Protein AF-A0AAW2TXD9-F1 (afdb_monomer)

Secondary structure (DSSP, 8-state):
-----------HHHHHHHHHHHHHHHHHHHHHHHS----HHHHHHHHHHHHHTT-GGGSHHHHHHHHHHHHHH-GGGG---HHHHHHHHHHHHHTT----GGGGGGGB-TTSPBPTT--STTHHHHHHHHTT--TT-HHHHHHHHHHHHHHHHHHHHHTTTGGG---S-PPPP--S--S-----GGGGSSTTTTTT-SS----S--HHHHHHHHHH---HHHHHHHHHHHHHHHHHHHHHHHHS--SS-HHHHHHHHHHHHIIIIIITGGG--TTTSTTTTHHHHHIIIIIPPPP----

Structure (mmCIF, N/CA/C/O backbone):
data_AF-A0AAW2TXD9-F1
#
_entry.id   AF-A0AAW2TXD9-F1
#
loop_
_atom_site.group_PDB
_atom_site.id
_atom_site.type_symbol
_atom_site.label_atom_id
_atom_site.label_alt_id
_atom_site.label_comp_id
_atom_site.label_asym_id
_atom_site.label_entity_id
_atom_site.label_seq_id
_atom_site.pdbx_PDB_ins_code
_atom_site.Cartn_x
_atom_site.Cartn_y
_atom_site.Cartn_z
_atom_site.occupancy
_atom_site.B_iso_or_equiv
_atom_site.auth_seq_id
_atom_site.auth_comp_id
_atom_site.auth_asym_id
_atom_site.auth_atom_id
_atom_site.pdbx_PDB_model_num
ATOM 1 N N . MET A 1 1 ? 2.438 34.443 0.635 1.00 39.84 1 MET A N 1
ATOM 2 C CA . MET A 1 1 ? 3.814 34.813 0.254 1.00 39.84 1 MET A CA 1
ATOM 3 C C . MET A 1 1 ? 4.269 33.843 -0.811 1.00 39.84 1 MET A C 1
ATOM 5 O O . MET A 1 1 ? 4.665 32.730 -0.492 1.00 39.84 1 MET A O 1
ATOM 9 N N . GLY A 1 2 ? 4.065 34.222 -2.067 1.00 54.94 2 GLY A N 1
ATOM 10 C CA . GLY A 1 2 ? 4.719 33.577 -3.190 1.00 54.94 2 GLY A CA 1
ATOM 11 C C . GLY A 1 2 ? 5.858 34.491 -3.584 1.00 54.94 2 GLY A C 1
ATOM 12 O O . GLY A 1 2 ? 5.579 35.603 -4.008 1.00 54.94 2 GLY A O 1
ATOM 13 N N . ASP A 1 3 ? 7.093 34.034 -3.411 1.00 52.19 3 ASP A N 1
ATOM 14 C CA . ASP A 1 3 ? 8.266 34.746 -3.896 1.00 52.19 3 ASP A CA 1
ATOM 15 C C . ASP A 1 3 ? 9.153 33.767 -4.670 1.00 52.19 3 ASP A C 1
ATOM 17 O O . ASP A 1 3 ? 9.685 32.800 -4.132 1.00 52.19 3 ASP A O 1
ATOM 21 N N . LEU A 1 4 ? 9.194 34.029 -5.977 1.00 50.59 4 LEU A N 1
ATOM 22 C CA . LEU A 1 4 ? 10.275 33.808 -6.934 1.00 50.59 4 LEU A CA 1
ATOM 23 C C . LEU A 1 4 ? 11.115 32.523 -6.777 1.00 50.59 4 LEU A C 1
ATOM 25 O O . LEU A 1 4 ? 12.174 32.519 -6.153 1.00 50.59 4 LEU A O 1
ATOM 29 N N . PHE A 1 5 ? 10.721 31.460 -7.490 1.00 54.88 5 PHE A N 1
ATOM 30 C CA . PHE A 1 5 ? 11.671 30.420 -7.896 1.00 54.88 5 PHE A CA 1
ATOM 31 C C . PHE A 1 5 ? 12.688 31.056 -8.849 1.00 54.88 5 PHE A C 1
ATOM 33 O O . PHE A 1 5 ? 12.424 31.217 -10.042 1.00 54.88 5 PHE A O 1
ATOM 40 N N . THR A 1 6 ? 13.837 31.471 -8.325 1.00 57.56 6 THR A N 1
ATOM 41 C CA . THR A 1 6 ? 14.953 31.921 -9.152 1.00 57.56 6 THR A CA 1
ATOM 42 C C . THR A 1 6 ? 15.435 30.753 -10.009 1.00 57.56 6 THR A C 1
ATOM 44 O O . THR A 1 6 ? 15.591 29.621 -9.546 1.00 57.56 6 THR A O 1
ATOM 47 N N . SER A 1 7 ? 15.631 31.004 -11.303 1.00 59.69 7 SER A N 1
ATOM 48 C CA . SER A 1 7 ? 16.255 30.036 -12.197 1.00 59.69 7 SER A CA 1
ATOM 49 C C . SER A 1 7 ? 17.706 29.848 -11.764 1.00 59.69 7 SER A C 1
ATOM 51 O O . SER A 1 7 ? 18.532 30.735 -11.975 1.00 59.69 7 SER A O 1
ATOM 53 N N . VAL A 1 8 ? 18.013 28.706 -11.150 1.00 58.50 8 VAL A N 1
ATOM 54 C CA . VAL A 1 8 ? 19.398 28.274 -10.947 1.00 58.50 8 VAL A CA 1
ATOM 55 C C . VAL A 1 8 ? 20.028 28.117 -12.338 1.00 58.50 8 VAL A C 1
ATOM 57 O O . VAL A 1 8 ? 19.460 27.386 -13.155 1.00 58.50 8 VAL A O 1
ATOM 60 N N . PRO A 1 9 ? 21.143 28.799 -12.656 1.00 53.62 9 PRO A N 1
ATOM 61 C CA . PRO A 1 9 ? 21.891 28.524 -13.873 1.00 53.62 9 PRO A CA 1
ATOM 62 C C . PRO A 1 9 ? 22.466 27.117 -13.737 1.00 53.62 9 PRO A C 1
ATOM 64 O O . PRO A 1 9 ? 23.321 26.871 -12.888 1.00 53.62 9 PRO A O 1
ATOM 67 N N . ILE A 1 10 ? 21.940 26.181 -14.519 1.00 62.66 10 ILE A N 1
ATOM 68 C CA . ILE A 1 10 ? 22.439 24.811 -14.538 1.00 62.66 10 ILE A CA 1
ATOM 69 C C . ILE A 1 10 ? 23.476 24.726 -15.659 1.00 62.66 10 ILE A C 1
ATOM 71 O O . ILE A 1 10 ? 23.192 25.109 -16.792 1.00 62.66 10 ILE A O 1
ATOM 75 N N . ASP A 1 11 ? 24.681 24.261 -15.336 1.00 71.12 11 ASP A N 1
ATOM 76 C CA . ASP A 1 11 ? 25.722 23.990 -16.327 1.00 71.12 11 ASP A CA 1
ATOM 77 C C . ASP A 1 11 ? 25.274 22.841 -17.245 1.00 71.12 11 ASP A C 1
ATOM 79 O O . ASP A 1 11 ? 25.105 21.702 -16.799 1.00 71.12 11 ASP A O 1
ATOM 83 N N . ASN A 1 12 ? 25.070 23.140 -18.530 1.00 71.94 12 ASN A N 1
ATOM 84 C CA . ASN A 1 12 ? 24.592 22.172 -19.518 1.00 71.94 12 ASN A CA 1
ATOM 85 C C . ASN A 1 12 ? 25.510 20.944 -19.637 1.00 71.94 12 ASN A C 1
ATOM 87 O O . ASN A 1 12 ? 25.012 19.847 -19.880 1.00 71.94 12 ASN A O 1
ATOM 91 N N . GLN A 1 13 ? 26.820 21.090 -19.413 1.00 70.50 13 GLN A N 1
ATOM 92 C CA . GLN A 1 13 ? 27.761 19.972 -19.515 1.00 70.50 13 GLN A CA 1
ATOM 93 C C . GLN A 1 13 ? 27.605 18.988 -18.345 1.00 70.50 13 GLN A C 1
ATOM 95 O O . GLN A 1 13 ? 27.681 17.772 -18.525 1.00 70.50 13 GLN A O 1
ATOM 100 N N . VAL A 1 14 ? 27.308 19.510 -17.153 1.00 73.75 14 VAL A N 1
ATOM 101 C CA . VAL A 1 14 ? 26.999 18.710 -15.960 1.00 73.75 14 VAL A CA 1
ATOM 102 C C . VAL A 1 14 ? 25.657 17.986 -16.126 1.00 73.75 14 VAL A C 1
ATOM 104 O O . VAL A 1 14 ? 25.537 16.818 -15.759 1.00 73.75 14 VAL A O 1
ATOM 107 N N . VAL A 1 15 ? 24.660 18.639 -16.734 1.00 77.19 15 VAL A N 1
ATOM 108 C CA . VAL A 1 15 ? 23.355 18.020 -17.039 1.00 77.19 15 VAL A CA 1
ATOM 109 C C . VAL A 1 15 ? 23.502 16.849 -18.003 1.00 77.19 15 VAL A C 1
ATOM 111 O O . VAL A 1 15 ? 22.919 15.793 -17.765 1.00 77.19 15 VAL A O 1
ATOM 114 N N . GLU A 1 16 ? 24.280 17.016 -19.072 1.00 79.94 16 GLU A N 1
ATOM 115 C CA . GLU A 1 16 ? 24.500 15.962 -20.066 1.00 79.94 16 GLU A CA 1
ATOM 116 C C . GLU A 1 16 ? 25.231 14.749 -19.477 1.00 79.94 16 GLU A C 1
ATOM 118 O O . GLU A 1 16 ? 24.840 13.613 -19.756 1.00 79.94 16 GLU A O 1
ATOM 123 N N . PHE A 1 17 ? 26.233 14.967 -18.617 1.00 82.50 17 PHE A N 1
ATOM 124 C CA . PHE A 1 17 ? 26.928 13.884 -17.915 1.00 82.50 17 PHE A CA 1
ATOM 125 C C . PHE A 1 17 ? 25.967 13.062 -17.044 1.00 82.50 17 PHE A C 1
ATOM 127 O O . PHE A 1 17 ? 25.873 11.841 -17.199 1.00 82.50 17 PHE A O 1
ATOM 134 N N . TYR A 1 18 ? 25.188 13.725 -16.181 1.00 83.19 18 TYR A N 1
ATOM 135 C CA . TYR A 1 18 ? 24.213 13.032 -15.335 1.00 83.19 18 TYR A CA 1
ATOM 136 C C . TYR A 1 18 ? 23.110 12.359 -16.152 1.00 83.19 18 TYR A C 1
ATOM 138 O O . TYR A 1 18 ? 22.661 11.275 -15.786 1.00 83.19 18 TYR A O 1
ATOM 146 N N . ALA A 1 19 ? 22.684 12.947 -17.273 1.00 84.81 19 ALA A N 1
ATOM 147 C CA . ALA A 1 19 ? 21.702 12.323 -18.153 1.00 84.81 19 ALA A CA 1
ATOM 148 C C . ALA A 1 19 ? 22.209 10.977 -18.699 1.00 84.81 19 ALA A C 1
ATOM 150 O O . ALA A 1 19 ? 21.477 9.989 -18.660 1.00 84.81 19 ALA A O 1
ATOM 151 N N . GLN A 1 20 ? 23.467 10.903 -19.146 1.00 87.44 20 GLN A N 1
ATOM 152 C CA . GLN A 1 20 ? 24.063 9.653 -19.633 1.00 87.44 20 GLN A CA 1
ATOM 153 C C . GLN A 1 20 ? 24.184 8.596 -18.530 1.00 87.44 20 GLN A C 1
ATOM 155 O O . GLN A 1 20 ? 23.871 7.422 -18.752 1.00 87.44 20 GLN A O 1
ATOM 160 N N . GLU A 1 21 ? 24.609 9.001 -17.332 1.00 89.00 21 GLU A N 1
ATOM 161 C CA . GLU A 1 21 ? 24.712 8.095 -16.189 1.00 89.00 21 GLU A CA 1
ATOM 162 C C . GLU A 1 21 ? 23.337 7.556 -15.768 1.00 89.00 21 GLU A C 1
ATOM 164 O O . GLU A 1 21 ? 23.178 6.348 -15.567 1.00 89.00 21 GLU A O 1
ATOM 169 N N . ILE A 1 22 ? 22.321 8.425 -15.727 1.00 89.12 22 ILE A N 1
ATOM 170 C CA . ILE A 1 22 ? 20.930 8.054 -15.449 1.00 89.12 22 ILE A CA 1
ATOM 171 C C . ILE A 1 22 ? 20.429 7.031 -16.470 1.00 89.12 22 ILE A C 1
ATOM 173 O O . ILE A 1 22 ? 19.854 6.021 -16.068 1.00 89.12 22 ILE A O 1
ATOM 177 N N . GLU A 1 23 ? 20.652 7.242 -17.769 1.00 92.00 23 GLU A N 1
ATOM 178 C CA . GLU A 1 23 ? 20.221 6.285 -18.797 1.00 92.00 23 GLU A CA 1
ATOM 179 C C . GLU A 1 23 ? 20.942 4.932 -18.665 1.00 92.00 23 GLU A C 1
ATOM 181 O O . GLU A 1 23 ? 20.312 3.875 -18.751 1.00 92.00 23 GLU A O 1
ATOM 186 N N . SER A 1 24 ? 22.240 4.937 -18.342 1.00 93.31 24 SER A N 1
ATOM 187 C CA . SER A 1 24 ? 23.006 3.711 -18.068 1.00 93.31 24 SER A CA 1
ATOM 188 C C . SER A 1 24 ? 22.468 2.943 -16.853 1.00 93.31 24 SER A C 1
ATOM 190 O O . SER A 1 24 ? 22.301 1.719 -16.898 1.00 93.31 24 SER A O 1
ATOM 192 N N . LEU A 1 25 ? 22.159 3.649 -15.761 1.00 94.19 25 LEU A N 1
ATOM 193 C CA . LEU A 1 25 ? 21.582 3.059 -14.552 1.00 94.19 25 LEU A CA 1
ATOM 194 C C . LEU A 1 25 ? 20.160 2.547 -14.789 1.00 94.19 25 LEU A C 1
ATOM 196 O O . LEU A 1 25 ? 19.842 1.435 -14.362 1.00 94.19 25 LEU A O 1
ATOM 200 N N . LYS A 1 26 ? 19.326 3.299 -15.517 1.00 94.81 26 LYS A N 1
ATOM 201 C CA . LYS A 1 26 ? 17.979 2.861 -15.901 1.00 94.81 26 LYS A CA 1
ATOM 202 C C . LYS A 1 26 ? 18.024 1.544 -16.656 1.00 94.81 26 LYS A C 1
ATOM 204 O O . LYS A 1 26 ? 17.289 0.624 -16.312 1.00 94.81 26 LYS A O 1
ATOM 209 N N . GLU A 1 27 ? 18.918 1.416 -17.629 1.00 96.25 27 GLU A N 1
ATOM 210 C CA . GLU A 1 27 ? 19.044 0.189 -18.411 1.00 96.25 27 GLU A CA 1
ATOM 211 C C . GLU A 1 27 ? 19.542 -0.997 -17.559 1.00 96.25 27 GLU A C 1
ATOM 213 O O . GLU A 1 27 ? 19.057 -2.121 -17.702 1.00 96.25 27 GLU A O 1
ATOM 218 N N . LYS A 1 28 ? 20.449 -0.768 -16.597 1.00 95.12 28 LYS A N 1
ATOM 219 C CA . LYS A 1 28 ? 20.837 -1.807 -15.623 1.00 95.12 28 LYS A CA 1
ATOM 220 C C . LYS A 1 28 ? 19.637 -2.280 -14.798 1.00 95.12 28 LYS A C 1
ATOM 222 O O . LYS A 1 28 ? 19.418 -3.487 -14.700 1.00 95.12 28 LYS A O 1
ATOM 227 N N . VAL A 1 29 ? 18.847 -1.354 -14.253 1.00 95.19 29 VAL A N 1
ATOM 228 C CA . VAL A 1 29 ? 17.645 -1.675 -13.463 1.00 95.19 29 VAL A CA 1
ATOM 229 C C . VAL A 1 29 ? 16.603 -2.396 -14.322 1.00 95.19 29 VAL A C 1
ATOM 231 O O . VAL A 1 29 ? 16.089 -3.434 -13.906 1.00 95.19 29 VAL A O 1
ATOM 234 N N . ARG A 1 30 ? 16.361 -1.935 -15.555 1.00 96.56 30 ARG A N 1
ATOM 235 C CA . ARG A 1 30 ? 15.471 -2.591 -16.528 1.00 96.56 30 ARG A CA 1
ATOM 236 C C . ARG A 1 30 ? 15.839 -4.064 -16.717 1.00 96.56 30 ARG A C 1
ATOM 238 O O . ARG A 1 30 ? 14.971 -4.933 -16.626 1.00 96.56 30 ARG A O 1
ATOM 245 N N . ARG A 1 31 ? 17.128 -4.367 -16.921 1.00 95.12 31 ARG A N 1
ATOM 246 C CA . ARG A 1 31 ? 17.612 -5.753 -17.052 1.00 95.12 31 ARG A CA 1
ATOM 247 C C . ARG A 1 31 ? 17.398 -6.577 -15.786 1.00 95.12 31 ARG A C 1
ATOM 249 O O . ARG A 1 31 ? 17.035 -7.745 -15.897 1.00 95.12 31 ARG A O 1
ATOM 256 N N . MET A 1 32 ? 17.582 -5.989 -14.602 1.00 94.75 32 MET A N 1
ATOM 257 C CA . MET A 1 32 ? 17.309 -6.681 -13.336 1.00 94.75 32 MET A CA 1
ATOM 258 C C . MET A 1 32 ? 15.833 -7.092 -13.233 1.00 94.75 32 MET A C 1
ATOM 260 O O . MET A 1 32 ? 15.554 -8.241 -12.894 1.00 94.75 32 MET A O 1
ATOM 264 N N . ILE A 1 33 ? 14.899 -6.204 -13.600 1.00 94.38 33 ILE A N 1
ATOM 265 C CA . ILE A 1 33 ? 13.449 -6.476 -13.566 1.00 94.38 33 ILE A CA 1
ATOM 266 C C . ILE A 1 33 ? 13.071 -7.605 -14.538 1.00 94.38 33 ILE A C 1
ATOM 268 O O . ILE A 1 33 ? 12.358 -8.538 -14.163 1.00 94.38 33 ILE A O 1
ATOM 272 N N . VAL A 1 34 ? 13.551 -7.527 -15.784 1.00 93.38 34 VAL A N 1
ATOM 273 C CA . VAL A 1 34 ? 13.161 -8.446 -16.873 1.00 93.38 34 VAL A CA 1
ATOM 274 C C . VAL A 1 34 ? 13.888 -9.793 -16.799 1.00 93.38 34 VAL A C 1
ATOM 276 O O . VAL A 1 34 ? 13.457 -10.756 -17.428 1.00 93.38 34 VAL A O 1
ATOM 279 N N . SER A 1 35 ? 14.966 -9.902 -16.019 1.00 90.62 35 SER A N 1
ATOM 280 C CA . SER A 1 35 ? 15.714 -11.153 -15.872 1.00 90.62 35 SER A CA 1
ATOM 281 C C . SER A 1 35 ? 14.812 -12.332 -15.467 1.00 90.62 35 SER A C 1
ATOM 283 O O . SER A 1 35 ? 13.941 -12.207 -14.602 1.00 90.62 35 SER A O 1
ATOM 285 N N . ASN A 1 36 ? 15.047 -13.508 -16.058 1.00 78.12 36 ASN A N 1
ATOM 286 C CA . ASN A 1 36 ? 14.320 -14.750 -15.750 1.00 78.12 36 ASN A CA 1
ATOM 287 C C . ASN A 1 36 ? 14.776 -15.395 -14.425 1.00 78.12 36 ASN A C 1
ATOM 289 O O . ASN A 1 36 ? 14.824 -16.616 -14.309 1.00 78.12 36 ASN A O 1
ATOM 293 N N . ASN A 1 37 ? 15.142 -14.597 -13.416 1.00 75.00 37 ASN A N 1
ATOM 294 C CA . ASN A 1 37 ? 15.368 -15.135 -12.079 1.00 75.00 37 ASN A CA 1
ATOM 295 C C . ASN A 1 37 ? 14.035 -15.684 -11.538 1.00 75.00 37 ASN A C 1
ATOM 297 O O . ASN A 1 37 ? 13.053 -14.944 -11.422 1.00 75.00 37 ASN A O 1
ATOM 301 N N . ASN A 1 38 ? 14.017 -16.982 -11.226 1.00 72.44 38 ASN A N 1
ATOM 302 C CA . ASN A 1 38 ? 12.848 -17.697 -10.711 1.00 72.44 38 ASN A CA 1
ATOM 303 C C . ASN A 1 38 ? 12.628 -17.469 -9.206 1.00 72.44 38 ASN A C 1
ATOM 305 O O . ASN A 1 38 ? 11.626 -17.928 -8.659 1.00 72.44 38 ASN A O 1
ATOM 309 N N . ASN A 1 39 ? 13.540 -16.771 -8.520 1.00 87.88 39 ASN A N 1
ATOM 310 C CA . ASN A 1 39 ? 13.368 -16.422 -7.119 1.00 87.88 39 ASN A CA 1
ATOM 311 C C . ASN A 1 39 ? 12.311 -15.317 -6.965 1.00 87.88 39 ASN A C 1
ATOM 313 O O . ASN A 1 39 ? 12.582 -14.120 -7.101 1.00 87.88 39 ASN A O 1
ATOM 317 N N . VAL A 1 40 ? 11.089 -15.743 -6.647 1.00 88.38 40 VAL A N 1
ATOM 318 C CA . VAL A 1 40 ? 9.931 -14.869 -6.418 1.00 88.38 40 VAL A CA 1
ATOM 319 C C . VAL A 1 40 ? 10.213 -13.826 -5.336 1.00 88.38 40 VAL A C 1
ATOM 321 O O . VAL A 1 40 ? 9.882 -12.658 -5.524 1.00 88.38 40 VAL A O 1
ATOM 324 N N . ALA A 1 41 ? 10.859 -14.209 -4.232 1.00 90.31 41 ALA A N 1
ATOM 325 C CA . ALA A 1 41 ? 11.110 -13.300 -3.117 1.00 90.31 41 ALA A CA 1
ATOM 326 C C . ALA A 1 41 ? 12.075 -12.169 -3.496 1.00 90.31 41 ALA A C 1
ATOM 328 O O . ALA A 1 41 ? 11.842 -11.013 -3.146 1.00 90.31 41 ALA A O 1
ATOM 329 N N . GLU A 1 42 ? 13.140 -12.473 -4.239 1.00 91.19 42 GLU A N 1
ATOM 330 C CA . GLU A 1 42 ? 14.073 -11.456 -4.742 1.00 91.19 42 GLU A CA 1
ATOM 331 C C . GLU A 1 42 ? 13.408 -10.519 -5.746 1.00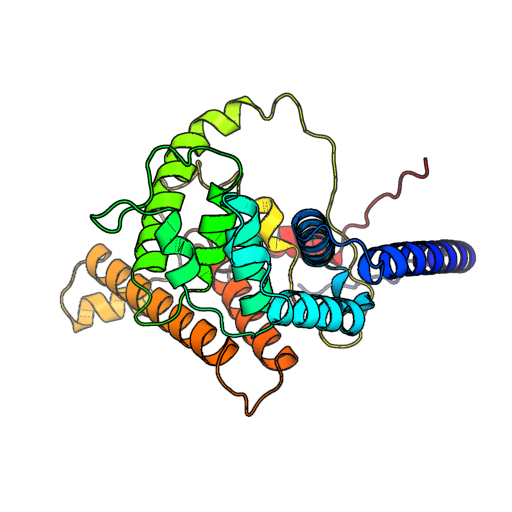 91.19 42 GLU A C 1
ATOM 333 O O . GLU A 1 42 ? 13.602 -9.304 -5.677 1.00 91.19 42 GLU A O 1
ATOM 338 N N . LYS A 1 43 ? 12.576 -11.060 -6.643 1.00 92.19 43 LYS A N 1
ATOM 339 C CA . LYS A 1 43 ? 11.855 -10.251 -7.629 1.00 92.19 43 LYS A CA 1
ATOM 340 C C . LYS A 1 43 ? 10.841 -9.313 -6.970 1.00 92.19 43 LYS A C 1
ATOM 342 O O . LYS A 1 43 ? 10.809 -8.133 -7.309 1.00 92.19 43 LYS A O 1
ATOM 347 N N . LEU A 1 44 ? 10.080 -9.796 -5.985 1.00 93.56 44 LEU A N 1
ATOM 348 C CA . LEU A 1 44 ? 9.166 -8.965 -5.195 1.00 93.56 44 LEU A CA 1
ATOM 349 C C . LEU A 1 44 ? 9.918 -7.856 -4.445 1.00 93.56 44 LEU A C 1
ATOM 351 O O . LEU A 1 44 ? 9.507 -6.701 -4.501 1.00 93.56 44 LEU A O 1
ATOM 355 N N . LYS A 1 45 ? 11.049 -8.178 -3.800 1.00 93.44 45 LYS A N 1
ATOM 356 C CA . LYS A 1 45 ? 11.902 -7.191 -3.109 1.00 93.44 45 LYS A CA 1
ATOM 357 C C . LYS A 1 45 ? 12.437 -6.119 -4.053 1.00 93.44 45 LYS A C 1
ATOM 359 O O . LYS A 1 45 ? 12.486 -4.949 -3.678 1.00 93.44 45 LYS A O 1
ATOM 364 N N . LEU A 1 46 ? 12.852 -6.510 -5.257 1.00 95.19 46 LEU A N 1
ATOM 365 C CA . LEU A 1 46 ? 13.339 -5.577 -6.267 1.00 95.19 46 LEU A CA 1
ATOM 366 C C . LEU A 1 46 ? 12.233 -4.606 -6.692 1.00 95.19 46 LEU A C 1
ATOM 368 O O . LEU A 1 46 ? 12.461 -3.398 -6.674 1.00 95.19 46 LEU A O 1
ATOM 372 N N . ILE A 1 47 ? 11.044 -5.122 -7.023 1.00 94.44 47 ILE A N 1
ATOM 373 C CA . ILE A 1 47 ? 9.888 -4.293 -7.399 1.00 94.44 47 ILE A CA 1
ATOM 374 C C . ILE A 1 47 ? 9.530 -3.338 -6.255 1.00 94.44 47 ILE A C 1
ATOM 376 O O . ILE A 1 47 ? 9.493 -2.129 -6.467 1.00 94.44 47 ILE A O 1
ATOM 380 N N . ASP A 1 48 ? 9.383 -3.853 -5.032 1.00 93.25 48 ASP A N 1
ATOM 381 C CA . ASP A 1 48 ? 9.070 -3.044 -3.848 1.00 93.25 48 ASP A CA 1
ATOM 382 C C . ASP A 1 48 ? 10.099 -1.931 -3.617 1.00 93.25 48 ASP A C 1
ATOM 384 O O . ASP A 1 48 ? 9.746 -0.789 -3.327 1.00 93.25 48 ASP A O 1
ATOM 388 N N . SER A 1 49 ? 11.386 -2.234 -3.804 1.00 93.44 49 SER A N 1
ATOM 389 C CA . SER A 1 49 ? 12.459 -1.247 -3.666 1.00 93.44 49 SER A CA 1
ATOM 390 C C . SER A 1 49 ? 12.341 -0.134 -4.706 1.00 93.44 49 SER A C 1
ATOM 392 O O . SER A 1 49 ? 12.461 1.040 -4.361 1.00 93.44 49 SER A O 1
ATOM 394 N N . ILE A 1 50 ? 12.078 -0.480 -5.968 1.00 90.62 50 ILE A N 1
ATOM 395 C CA . ILE A 1 50 ? 11.919 0.484 -7.066 1.00 90.62 50 ILE A CA 1
ATOM 396 C C . ILE A 1 50 ? 10.714 1.404 -6.815 1.00 90.62 50 ILE A C 1
ATOM 398 O O . ILE A 1 50 ? 10.816 2.621 -6.994 1.00 90.62 50 ILE A O 1
ATOM 402 N N . GLU A 1 51 ? 9.590 0.848 -6.358 1.00 88.38 51 GLU A N 1
ATOM 403 C CA . GLU A 1 51 ? 8.386 1.620 -6.036 1.00 88.38 51 GLU A CA 1
ATOM 404 C C . GLU A 1 51 ? 8.588 2.546 -4.833 1.00 88.38 51 GLU A C 1
ATOM 406 O O . GLU A 1 51 ? 8.256 3.736 -4.898 1.00 88.38 51 GLU A O 1
ATOM 411 N N . ARG A 1 52 ? 9.205 2.042 -3.756 1.00 84.62 52 ARG A N 1
ATOM 412 C CA . ARG A 1 52 ? 9.535 2.833 -2.558 1.00 84.62 52 ARG A CA 1
ATOM 413 C C . ARG A 1 52 ? 10.564 3.927 -2.817 1.00 84.62 52 ARG A C 1
ATOM 415 O O . ARG A 1 52 ? 10.582 4.921 -2.096 1.00 84.62 52 ARG A O 1
ATOM 422 N N . LEU A 1 53 ? 11.434 3.749 -3.810 1.00 84.38 53 LEU A N 1
ATOM 423 C CA . LEU A 1 53 ? 12.364 4.785 -4.261 1.00 84.38 53 LEU A CA 1
ATOM 424 C C . LEU A 1 53 ? 11.677 5.859 -5.116 1.00 84.38 53 LEU A C 1
ATOM 426 O O . LEU A 1 53 ? 12.284 6.890 -5.375 1.00 84.38 53 LEU A O 1
ATOM 430 N N . GLY A 1 54 ? 10.435 5.649 -5.561 1.00 83.00 54 GLY A N 1
ATOM 431 C CA . GLY A 1 54 ? 9.705 6.624 -6.377 1.00 83.00 54 GLY A CA 1
ATOM 432 C C . GLY A 1 54 ? 10.201 6.741 -7.812 1.00 83.00 54 GLY A C 1
ATOM 433 O O . GLY A 1 54 ? 9.916 7.729 -8.481 1.00 83.00 54 GLY A O 1
ATOM 434 N N . VAL A 1 55 ? 10.914 5.725 -8.303 1.00 90.38 55 VAL A N 1
ATOM 435 C CA . VAL A 1 55 ? 11.449 5.678 -9.675 1.00 90.38 55 VAL A CA 1
ATOM 436 C C . VAL A 1 55 ? 10.740 4.643 -10.554 1.00 90.38 55 VAL A C 1
ATOM 438 O O . VAL A 1 55 ? 11.144 4.412 -11.692 1.00 90.38 55 VAL A O 1
ATOM 441 N N . SER A 1 56 ? 9.658 4.032 -10.058 1.00 87.44 56 SER A N 1
ATOM 442 C CA . SER A 1 56 ? 8.877 3.016 -10.779 1.00 87.44 56 SER A CA 1
ATOM 443 C C . SER A 1 56 ? 8.212 3.528 -12.055 1.00 87.44 56 SER A C 1
ATOM 445 O O . SER A 1 56 ? 8.013 2.742 -12.976 1.00 87.44 56 SER A O 1
ATOM 447 N N . TYR A 1 57 ? 7.951 4.834 -12.165 1.00 87.44 57 TYR A N 1
ATOM 448 C CA . TYR A 1 57 ? 7.367 5.451 -13.363 1.00 87.44 57 TYR A CA 1
ATOM 449 C C . TYR A 1 57 ? 8.225 5.269 -14.631 1.00 87.44 57 TYR A C 1
ATOM 451 O O . TYR A 1 57 ? 7.722 5.353 -15.747 1.00 87.44 57 TYR A O 1
ATOM 459 N N . HIS A 1 58 ? 9.526 4.993 -14.486 1.00 91.12 58 HIS A N 1
ATOM 460 C CA . HIS A 1 58 ? 10.402 4.656 -15.612 1.00 91.12 58 HIS A CA 1
ATOM 461 C C . HIS A 1 58 ? 10.255 3.211 -16.105 1.00 91.12 58 HIS A C 1
ATOM 463 O O . HIS A 1 58 ? 10.730 2.898 -17.195 1.00 91.12 58 HIS A O 1
ATOM 469 N N . PHE A 1 59 ? 9.629 2.340 -15.312 1.00 95.69 59 PHE A N 1
ATOM 470 C CA . PHE A 1 59 ? 9.613 0.891 -15.515 1.00 95.69 59 PHE A CA 1
ATOM 471 C C . PHE A 1 59 ? 8.202 0.295 -15.431 1.00 95.69 59 PHE A C 1
ATOM 473 O O . PHE A 1 59 ? 8.055 -0.896 -15.166 1.00 95.69 59 PHE A O 1
ATOM 480 N N . GLU A 1 60 ? 7.152 1.106 -15.604 1.00 91.38 60 GLU A N 1
ATOM 481 C CA . GLU A 1 60 ? 5.762 0.677 -15.383 1.00 91.38 60 GLU A CA 1
ATOM 482 C C . GLU A 1 60 ? 5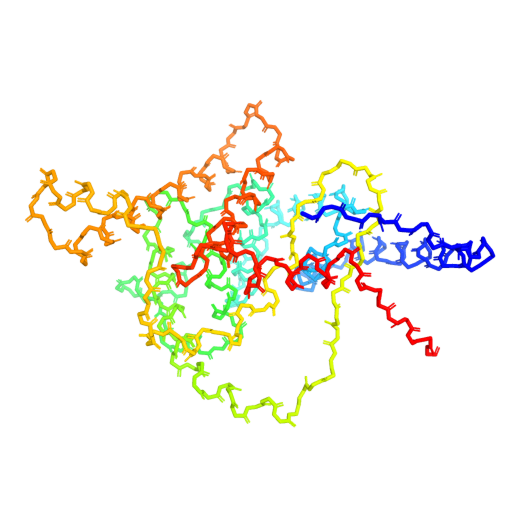.413 -0.564 -16.207 1.00 91.38 60 GLU A C 1
ATOM 484 O O . GLU A 1 60 ? 4.874 -1.528 -15.675 1.00 91.38 60 GLU A O 1
ATOM 489 N N . ARG A 1 61 ? 5.791 -0.594 -17.491 1.00 93.81 61 ARG A N 1
ATOM 490 C CA . ARG A 1 61 ? 5.500 -1.734 -18.376 1.00 93.81 61 ARG A CA 1
ATOM 491 C C . ARG A 1 61 ? 6.210 -3.006 -17.924 1.00 93.81 61 ARG A C 1
ATOM 493 O O . ARG A 1 61 ? 5.621 -4.083 -17.952 1.00 93.81 61 ARG A O 1
ATOM 500 N N . GLU A 1 62 ? 7.475 -2.889 -17.536 1.00 96.12 62 GLU A N 1
ATOM 501 C CA . GLU A 1 62 ? 8.286 -4.013 -17.077 1.00 96.12 62 GLU A CA 1
ATOM 502 C C . GLU A 1 62 ? 7.755 -4.552 -15.749 1.00 96.12 62 GLU A C 1
ATOM 504 O O . GLU A 1 62 ? 7.629 -5.766 -15.601 1.00 96.12 62 GLU A O 1
ATOM 509 N N . ILE A 1 63 ? 7.404 -3.664 -14.814 1.00 95.25 63 ILE A N 1
ATOM 510 C CA . ILE A 1 63 ? 6.830 -4.025 -13.516 1.00 95.25 63 ILE A CA 1
ATOM 511 C C . ILE A 1 63 ? 5.482 -4.723 -13.711 1.00 95.25 63 ILE A C 1
ATOM 513 O O . ILE A 1 63 ? 5.325 -5.839 -13.222 1.00 95.25 63 ILE A O 1
ATOM 517 N N . GLU A 1 64 ? 4.549 -4.139 -14.468 1.00 93.44 64 GLU A N 1
ATOM 518 C CA . GLU A 1 64 ? 3.226 -4.740 -14.710 1.00 93.44 64 GLU A CA 1
ATOM 519 C C . GLU A 1 64 ? 3.348 -6.129 -15.360 1.00 93.44 64 GLU A C 1
ATOM 521 O O . GLU A 1 64 ? 2.670 -7.077 -14.958 1.00 93.44 64 GLU A O 1
ATOM 526 N N . ALA A 1 65 ? 4.279 -6.305 -16.306 1.00 94.56 65 ALA A N 1
ATOM 527 C CA . ALA A 1 65 ? 4.544 -7.612 -16.903 1.00 94.56 65 ALA A CA 1
ATOM 528 C C . ALA A 1 65 ? 5.054 -8.637 -15.873 1.00 94.56 65 ALA A C 1
ATOM 530 O O . ALA A 1 65 ? 4.622 -9.792 -15.882 1.00 94.56 65 ALA A O 1
ATOM 531 N N . GLN A 1 66 ? 5.955 -8.240 -14.967 1.00 93.88 66 GLN A N 1
ATOM 532 C CA . GLN A 1 66 ? 6.440 -9.139 -13.915 1.00 93.88 66 GLN A CA 1
ATOM 533 C C . GLN A 1 66 ? 5.361 -9.458 -12.877 1.00 93.88 66 GLN A C 1
ATOM 535 O O . GLN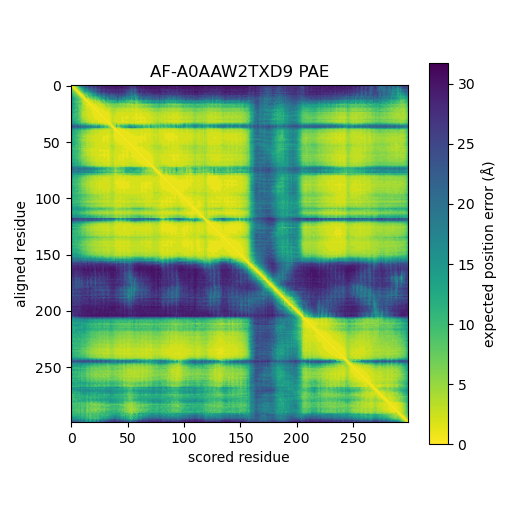 A 1 66 ? 5.250 -10.611 -12.463 1.00 93.88 66 GLN A O 1
ATOM 540 N N . ILE A 1 67 ? 4.543 -8.480 -12.491 1.00 93.25 67 ILE A N 1
ATOM 541 C CA . ILE A 1 67 ? 3.413 -8.672 -11.579 1.00 93.25 67 ILE A CA 1
ATOM 542 C C . ILE A 1 67 ? 2.409 -9.670 -12.171 1.00 93.25 67 ILE A C 1
ATOM 544 O O . ILE A 1 67 ? 2.024 -10.624 -11.493 1.00 93.25 67 ILE A O 1
ATOM 548 N N . LEU A 1 68 ? 2.067 -9.539 -13.457 1.00 92.19 68 LEU A N 1
ATOM 549 C CA . LEU A 1 68 ? 1.187 -10.485 -14.145 1.00 92.19 68 LEU A CA 1
ATOM 550 C C . LEU A 1 68 ? 1.786 -11.901 -14.211 1.00 92.19 68 LEU A C 1
ATOM 552 O O . LEU A 1 68 ? 1.084 -12.888 -13.984 1.00 92.19 68 LEU A O 1
ATOM 556 N N . ASN A 1 69 ? 3.090 -12.022 -14.470 1.00 91.75 69 ASN A N 1
ATOM 557 C CA . ASN A 1 69 ? 3.775 -13.318 -14.454 1.00 91.75 69 ASN A CA 1
ATOM 558 C C . ASN A 1 69 ? 3.718 -13.975 -13.066 1.00 91.75 69 ASN A C 1
ATOM 560 O O . ASN A 1 69 ? 3.420 -15.164 -12.956 1.00 91.75 69 ASN A O 1
ATOM 564 N N . LEU A 1 70 ? 3.952 -13.200 -12.004 1.00 91.06 70 LEU A N 1
ATOM 565 C CA . LEU A 1 70 ? 3.855 -13.655 -10.615 1.00 91.06 70 LEU A CA 1
ATOM 566 C C . LEU A 1 70 ? 2.425 -14.072 -10.238 1.00 91.06 70 LEU A C 1
ATOM 568 O O . LEU A 1 70 ? 2.233 -15.056 -9.517 1.00 91.06 70 LEU A O 1
ATOM 572 N N . TYR A 1 71 ? 1.419 -13.353 -10.738 1.00 90.31 71 TYR A N 1
ATOM 573 C CA . TYR A 1 71 ? 0.010 -13.700 -10.555 1.00 90.31 71 TYR A CA 1
ATOM 574 C C . TYR A 1 71 ? -0.327 -15.059 -11.179 1.00 90.31 71 TYR A C 1
ATOM 576 O O . TYR A 1 71 ? -0.942 -15.912 -10.537 1.00 90.31 71 TYR A O 1
ATOM 584 N N . ASN A 1 72 ? 0.123 -15.280 -12.416 1.00 89.31 72 ASN A N 1
ATOM 585 C CA . ASN A 1 72 ? -0.175 -16.491 -13.179 1.00 89.31 72 ASN A CA 1
ATOM 586 C C . ASN A 1 72 ? 0.599 -17.717 -12.682 1.00 89.31 72 ASN A C 1
ATOM 588 O O . ASN A 1 72 ? 0.057 -18.819 -12.687 1.00 89.31 72 ASN A O 1
ATOM 592 N N . ALA A 1 73 ? 1.844 -17.537 -12.230 1.00 85.62 73 ALA A N 1
ATOM 593 C CA . ALA A 1 73 ? 2.684 -18.638 -11.766 1.00 85.62 73 ALA A CA 1
ATOM 594 C C . ALA A 1 73 ? 2.148 -19.310 -10.493 1.00 85.62 73 ALA A C 1
ATOM 596 O O . ALA A 1 73 ? 2.380 -20.499 -10.298 1.00 85.62 73 ALA A O 1
ATOM 597 N N . ARG A 1 74 ? 1.454 -18.562 -9.617 1.00 78.94 74 ARG A N 1
ATOM 598 C CA . ARG A 1 74 ? 0.874 -19.060 -8.351 1.00 78.94 74 ARG A CA 1
ATOM 599 C C . ARG A 1 74 ? 1.848 -19.867 -7.464 1.00 78.94 74 ARG A C 1
ATOM 601 O O . ARG A 1 74 ? 1.425 -20.599 -6.580 1.00 78.94 74 ARG A O 1
ATOM 608 N N . SER A 1 75 ? 3.158 -19.701 -7.619 1.00 74.81 75 SER A N 1
ATOM 609 C CA . SER A 1 75 ? 4.159 -20.448 -6.842 1.00 74.81 75 SER A CA 1
ATOM 610 C C . SER A 1 75 ? 4.241 -20.013 -5.373 1.00 74.81 75 SER A C 1
ATOM 612 O O . SER A 1 75 ? 4.759 -20.738 -4.533 1.00 74.81 75 SER A O 1
ATOM 614 N N . ILE A 1 76 ? 3.690 -18.846 -5.023 1.00 82.06 76 ILE A N 1
ATOM 615 C CA . ILE A 1 76 ? 3.730 -18.316 -3.654 1.00 82.06 76 ILE A CA 1
ATOM 616 C C . ILE A 1 76 ? 2.815 -19.062 -2.671 1.00 82.06 76 ILE A C 1
ATOM 618 O O . ILE A 1 76 ? 2.986 -18.944 -1.455 1.00 82.06 76 ILE A O 1
ATOM 622 N N . PHE A 1 77 ? 1.813 -19.798 -3.171 1.00 78.50 77 PHE A N 1
ATOM 623 C CA . PHE A 1 77 ? 0.837 -20.467 -2.308 1.00 78.50 77 PHE A CA 1
ATOM 624 C C . PHE A 1 77 ? 1.512 -21.504 -1.396 1.00 78.50 77 PHE A C 1
ATOM 626 O O . PHE A 1 77 ? 1.050 -21.701 -0.272 1.00 78.50 77 PHE A O 1
ATOM 633 N N . GLU A 1 78 ? 2.663 -22.035 -1.815 1.00 79.00 78 GLU A N 1
ATOM 634 C CA . GLU A 1 78 ? 3.494 -22.990 -1.073 1.00 79.00 78 GLU A CA 1
ATOM 635 C C . GLU A 1 78 ? 4.510 -22.332 -0.119 1.00 79.00 78 GLU A C 1
ATOM 637 O O . GLU A 1 78 ? 5.125 -23.021 0.684 1.00 79.00 78 GLU A O 1
ATOM 642 N N . SER A 1 79 ? 4.704 -21.008 -0.170 1.00 85.31 79 SER A N 1
ATOM 643 C CA . SER A 1 79 ? 5.691 -20.332 0.685 1.00 85.31 79 SER A CA 1
ATOM 644 C C . SER A 1 79 ? 5.219 -20.228 2.136 1.00 85.31 79 SER A C 1
ATOM 646 O O . SER A 1 79 ? 4.166 -19.643 2.397 1.00 85.31 79 SER A O 1
ATOM 648 N N . ASP A 1 80 ? 6.031 -20.697 3.080 1.00 88.06 80 ASP A N 1
ATOM 649 C CA . ASP A 1 80 ? 5.801 -20.527 4.523 1.00 88.06 80 ASP A CA 1
ATOM 650 C C . ASP A 1 80 ? 6.385 -19.216 5.085 1.00 88.06 80 ASP A C 1
ATOM 652 O O . ASP A 1 80 ? 6.272 -18.936 6.277 1.00 88.06 80 ASP A O 1
ATOM 656 N N . ASP A 1 81 ? 6.991 -18.376 4.240 1.00 91.69 81 ASP A N 1
ATOM 657 C CA . ASP A 1 81 ? 7.524 -17.077 4.656 1.00 91.69 81 ASP A CA 1
ATOM 658 C C . ASP A 1 81 ? 6.443 -15.984 4.629 1.00 91.69 81 ASP A C 1
ATOM 660 O O . ASP A 1 81 ? 6.016 -15.530 3.559 1.00 91.69 81 ASP A O 1
ATOM 664 N N . LEU A 1 82 ? 6.038 -15.519 5.818 1.00 93.44 82 LEU A N 1
ATOM 665 C CA . LEU A 1 82 ? 5.044 -14.456 5.994 1.00 93.44 82 LEU A CA 1
ATOM 666 C C . LEU A 1 82 ? 5.435 -13.172 5.255 1.00 93.44 82 LEU A C 1
ATOM 668 O O . LEU A 1 82 ? 4.573 -12.541 4.647 1.00 93.44 82 LEU A O 1
ATOM 672 N N . TYR A 1 83 ? 6.719 -12.795 5.285 1.00 92.81 83 TYR A N 1
ATOM 673 C CA . TYR A 1 83 ? 7.200 -11.588 4.612 1.00 92.81 83 TYR A CA 1
ATOM 674 C C . TYR A 1 83 ? 6.909 -11.651 3.110 1.00 92.81 83 TYR A C 1
ATOM 676 O O . TYR A 1 83 ? 6.270 -10.751 2.562 1.00 92.81 83 TYR A O 1
ATOM 684 N N . THR A 1 84 ? 7.322 -12.734 2.448 1.00 93.44 84 THR A N 1
ATOM 685 C CA . THR A 1 84 ? 7.137 -12.886 1.002 1.00 93.44 84 THR A CA 1
ATOM 686 C C . THR A 1 84 ? 5.656 -12.999 0.634 1.00 93.44 84 THR A C 1
ATOM 688 O O . THR A 1 84 ? 5.233 -12.376 -0.339 1.00 93.44 84 THR A O 1
ATOM 691 N N . VAL A 1 85 ? 4.844 -13.732 1.410 1.00 95.19 85 VAL A N 1
ATOM 692 C CA . VAL A 1 85 ? 3.397 -13.851 1.144 1.00 95.19 85 VAL A CA 1
ATOM 693 C C . VAL A 1 85 ? 2.689 -12.504 1.297 1.00 95.19 85 VAL A C 1
ATOM 695 O O . VAL A 1 85 ? 1.909 -12.121 0.423 1.00 95.19 85 VAL A O 1
ATOM 698 N N . ALA A 1 86 ? 2.979 -11.761 2.367 1.00 95.38 86 ALA A N 1
ATOM 699 C CA . ALA A 1 86 ? 2.385 -10.449 2.594 1.00 95.38 86 ALA A CA 1
ATOM 700 C C . ALA A 1 86 ? 2.811 -9.436 1.522 1.00 95.38 86 ALA A C 1
ATOM 702 O O . ALA A 1 86 ? 1.971 -8.704 0.998 1.00 95.38 86 ALA A O 1
ATOM 703 N N . LEU A 1 87 ? 4.091 -9.441 1.133 1.00 94.31 87 LEU A N 1
ATOM 704 C CA . LEU A 1 87 ? 4.605 -8.583 0.068 1.00 94.31 87 LEU A CA 1
ATOM 705 C C . LEU A 1 87 ? 3.964 -8.901 -1.291 1.00 94.31 87 LEU A C 1
ATOM 707 O O . LEU A 1 87 ? 3.542 -7.989 -2.000 1.00 94.31 87 LEU A O 1
ATOM 711 N N . TYR A 1 88 ? 3.844 -10.186 -1.633 1.00 95.94 88 TYR A N 1
ATOM 712 C CA . TYR A 1 88 ? 3.162 -10.647 -2.844 1.00 95.94 88 TYR A CA 1
ATOM 713 C C . TYR A 1 88 ? 1.711 -10.170 -2.890 1.00 95.94 88 TYR A C 1
ATOM 715 O O . TYR A 1 88 ? 1.283 -9.567 -3.875 1.00 95.94 88 TYR A O 1
ATOM 723 N N . PHE A 1 89 ? 0.968 -10.411 -1.807 1.00 95.75 89 PHE A N 1
ATOM 724 C CA . PHE A 1 89 ? -0.424 -10.001 -1.682 1.00 95.75 89 PHE A CA 1
ATOM 725 C C . PHE A 1 89 ? -0.574 -8.488 -1.863 1.00 95.75 89 PHE A C 1
ATOM 727 O O . PHE A 1 89 ? -1.419 -8.033 -2.638 1.00 95.75 89 PHE A O 1
ATOM 734 N N . ARG A 1 90 ? 0.277 -7.716 -1.176 1.00 95.44 90 ARG A N 1
ATOM 735 C CA . ARG A 1 90 ? 0.260 -6.259 -1.237 1.00 95.44 90 ARG A CA 1
ATOM 736 C C . ARG A 1 90 ? 0.503 -5.748 -2.654 1.00 95.44 90 ARG A C 1
ATOM 738 O O . ARG A 1 90 ? -0.323 -4.988 -3.156 1.00 95.44 90 ARG A O 1
ATOM 745 N N . LEU A 1 91 ? 1.601 -6.160 -3.287 1.00 94.19 91 LEU A N 1
ATOM 746 C CA . LEU A 1 91 ? 1.966 -5.669 -4.617 1.00 94.19 91 LEU A CA 1
ATOM 747 C C . LEU A 1 91 ? 0.861 -5.983 -5.629 1.00 94.19 91 LEU A C 1
ATOM 749 O O . LEU A 1 91 ? 0.400 -5.100 -6.346 1.00 94.19 91 LEU A O 1
ATOM 753 N N . LEU A 1 92 ? 0.330 -7.204 -5.627 1.00 93.62 92 LEU A N 1
ATOM 754 C CA . LEU A 1 92 ? -0.714 -7.575 -6.581 1.00 93.62 92 LEU A CA 1
ATOM 755 C C . LEU A 1 92 ? -1.993 -6.753 -6.426 1.00 93.62 92 LEU A C 1
ATOM 757 O O . LEU A 1 92 ? -2.524 -6.280 -7.430 1.00 93.62 92 LEU A O 1
ATOM 761 N N . ARG A 1 93 ? -2.443 -6.487 -5.195 1.00 92.50 93 ARG A N 1
ATOM 762 C CA . ARG A 1 93 ? -3.592 -5.596 -4.976 1.00 92.50 93 ARG A CA 1
ATOM 763 C C . ARG A 1 93 ? -3.307 -4.144 -5.342 1.00 92.50 93 ARG A C 1
ATOM 765 O O . ARG A 1 93 ? -4.179 -3.495 -5.910 1.00 92.50 93 ARG A O 1
ATOM 772 N N . GLN A 1 94 ? -2.100 -3.638 -5.087 1.00 89.38 94 GLN A N 1
ATOM 773 C CA . GLN A 1 94 ? -1.695 -2.282 -5.494 1.00 89.38 94 GLN A CA 1
ATOM 774 C C . GLN A 1 94 ? -1.694 -2.101 -7.020 1.00 89.38 94 GLN A C 1
ATOM 776 O O . GLN A 1 94 ? -2.015 -1.018 -7.515 1.00 89.38 94 GLN A O 1
ATOM 781 N N . HIS A 1 95 ? -1.400 -3.171 -7.758 1.00 90.12 95 HIS A N 1
ATOM 782 C CA . HIS A 1 95 ? -1.515 -3.241 -9.217 1.00 90.12 95 HIS A CA 1
ATOM 783 C C . HIS A 1 95 ? -2.926 -3.616 -9.704 1.00 90.12 95 HIS A C 1
ATOM 785 O O . HIS A 1 95 ? -3.205 -3.637 -10.900 1.00 90.12 95 HIS A O 1
ATOM 791 N N . GLY A 1 96 ? -3.866 -3.824 -8.781 1.00 89.94 96 GLY A N 1
ATOM 792 C CA . GLY A 1 96 ? -5.276 -4.035 -9.082 1.00 89.94 96 GLY A CA 1
ATOM 793 C C . GLY A 1 96 ? -5.644 -5.466 -9.461 1.00 89.94 96 GLY A C 1
ATOM 794 O O . GLY A 1 96 ? -6.713 -5.674 -10.031 1.00 89.94 96 GLY A O 1
ATOM 795 N N . HIS A 1 97 ? -4.790 -6.439 -9.144 1.00 90.06 97 HIS A N 1
ATOM 796 C CA . HIS A 1 97 ? -5.099 -7.858 -9.255 1.00 90.06 97 HIS A CA 1
ATOM 797 C C . HIS A 1 97 ? -5.795 -8.349 -7.986 1.00 90.06 97 HIS A C 1
ATOM 799 O O . HIS A 1 97 ? -5.263 -8.250 -6.878 1.00 90.06 97 HIS A O 1
ATOM 805 N N . HIS A 1 98 ? -6.982 -8.931 -8.151 1.00 91.50 98 HIS A N 1
ATOM 806 C CA . HIS A 1 98 ? -7.701 -9.533 -7.039 1.00 91.50 98 HIS A CA 1
ATOM 807 C C . HIS A 1 98 ? -7.016 -10.827 -6.570 1.00 91.50 98 HIS A C 1
ATOM 809 O O . HIS A 1 98 ? -6.855 -11.788 -7.333 1.00 91.50 98 HIS A O 1
ATOM 815 N N . ILE A 1 99 ? -6.674 -10.866 -5.280 1.00 93.06 99 ILE A N 1
ATOM 816 C CA . ILE A 1 99 ? -6.144 -12.037 -4.572 1.00 93.06 99 ILE A CA 1
ATOM 817 C C . ILE A 1 99 ? -6.945 -12.243 -3.304 1.00 93.06 99 ILE A C 1
ATOM 819 O O . ILE A 1 99 ? -7.160 -11.297 -2.546 1.00 93.06 99 ILE A O 1
ATOM 823 N N . SER A 1 100 ? -7.360 -13.487 -3.069 1.00 94.69 100 SER A N 1
ATOM 824 C CA . SER A 1 100 ? -8.084 -13.853 -1.857 1.00 94.69 100 SER A CA 1
ATOM 825 C C . SER A 1 100 ? -7.203 -13.670 -0.622 1.00 94.69 100 SER A C 1
ATOM 827 O O . SER A 1 100 ? -6.085 -14.186 -0.558 1.00 94.69 100 SER A O 1
ATOM 829 N N . SER A 1 101 ? -7.745 -12.993 0.388 1.00 96.19 101 SER A N 1
ATOM 830 C CA . SER A 1 101 ? -7.154 -12.891 1.725 1.00 96.19 101 SER A CA 1
ATOM 831 C C . SER A 1 101 ? -7.002 -14.242 2.434 1.00 96.19 101 SER A C 1
ATOM 833 O O . SER A 1 101 ? -6.188 -14.362 3.347 1.00 96.19 101 SER A O 1
ATOM 835 N N . GLY A 1 102 ? -7.668 -15.300 1.955 1.00 95.50 102 GLY A N 1
ATOM 836 C CA . GLY A 1 102 ? -7.500 -16.664 2.465 1.00 95.50 102 GLY A CA 1
ATOM 837 C C . GLY A 1 102 ? -6.074 -17.218 2.348 1.00 95.50 102 GLY A C 1
ATOM 838 O O . GLY A 1 102 ? -5.743 -18.185 3.030 1.00 95.50 102 GLY A O 1
ATOM 839 N N . ILE 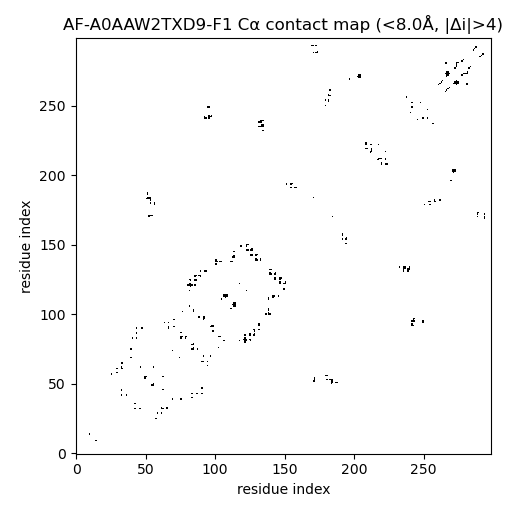A 1 103 ? -5.193 -16.582 1.560 1.00 94.94 103 ILE A N 1
ATOM 840 C CA . ILE A 1 103 ? -3.756 -16.906 1.526 1.00 94.94 103 ILE A CA 1
ATOM 841 C C . ILE A 1 103 ? -3.086 -16.784 2.907 1.00 94.94 103 ILE A C 1
ATOM 843 O O . ILE A 1 103 ? -2.060 -17.421 3.148 1.00 94.94 103 ILE A O 1
ATOM 847 N N . PHE A 1 104 ? -3.675 -16.006 3.823 1.00 95.94 104 PHE A N 1
ATOM 848 C CA . PHE A 1 104 ? -3.153 -15.815 5.171 1.00 95.94 104 PHE A CA 1
ATOM 849 C C . PHE A 1 104 ? -3.599 -16.878 6.186 1.00 95.94 104 PHE A C 1
ATOM 851 O O . PHE A 1 104 ? -2.969 -16.986 7.234 1.00 95.94 104 PHE A O 1
ATOM 858 N N . HIS A 1 105 ? -4.592 -17.726 5.883 1.00 95.00 105 HIS A N 1
ATOM 859 C CA . HIS A 1 105 ? -5.101 -18.732 6.834 1.00 95.00 105 HIS A CA 1
ATOM 860 C C . HIS A 1 105 ? -4.041 -19.756 7.287 1.00 95.00 105 HIS A C 1
ATOM 862 O O . HIS A 1 105 ? -4.147 -20.338 8.359 1.00 95.00 105 HIS A O 1
ATOM 868 N N . LYS A 1 106 ? -2.969 -19.974 6.515 1.00 93.25 106 LYS A N 1
ATOM 869 C CA . LYS A 1 106 ? -1.847 -20.837 6.944 1.00 93.25 106 LYS A CA 1
ATOM 870 C C . LYS A 1 106 ? -1.040 -20.260 8.116 1.00 93.25 106 LYS A C 1
ATOM 872 O O . LYS A 1 106 ? -0.366 -20.996 8.846 1.00 93.25 106 LYS A O 1
ATOM 877 N N . PHE A 1 107 ? -1.121 -18.948 8.318 1.00 94.69 107 PHE A N 1
ATOM 878 C CA . PHE A 1 107 ? -0.466 -18.233 9.411 1.00 94.69 107 PHE A CA 1
ATOM 879 C C . PHE A 1 107 ? -1.370 -18.070 10.638 1.00 94.69 107 PHE A C 1
ATOM 881 O O . PHE A 1 107 ? -0.904 -17.562 11.658 1.00 94.69 107 PHE A O 1
ATOM 888 N N . THR A 1 108 ? -2.621 -18.533 10.565 1.00 94.94 108 THR A N 1
ATOM 889 C CA . THR A 1 108 ? -3.570 -18.480 11.677 1.00 94.94 108 THR A CA 1
ATOM 890 C C . THR A 1 108 ? -3.656 -19.812 12.421 1.00 94.94 108 THR A C 1
ATOM 892 O O . THR A 1 108 ? -3.259 -20.869 11.920 1.00 94.94 108 THR A O 1
ATOM 895 N N . GLU A 1 109 ? -4.144 -19.756 13.652 1.00 95.06 109 GLU A N 1
ATOM 896 C CA . GLU A 1 109 ? -4.549 -20.900 14.460 1.00 95.06 109 GLU A CA 1
ATOM 897 C C . GLU A 1 109 ? -6.002 -21.296 14.136 1.00 95.06 109 GLU A C 1
ATOM 899 O O . GLU A 1 109 ? -6.678 -20.665 13.318 1.00 95.06 109 GLU A O 1
ATOM 904 N N . SER A 1 110 ? -6.501 -22.371 14.753 1.00 93.62 110 SER A N 1
ATOM 905 C CA . SER A 1 110 ? -7.866 -22.870 14.515 1.00 93.62 110 SER A CA 1
ATOM 906 C C . SER A 1 110 ? -8.967 -21.914 14.981 1.00 93.62 110 SER A C 1
ATOM 908 O O . SER A 1 110 ? -10.108 -22.054 14.553 1.00 93.62 110 SER A O 1
ATOM 910 N N . ASP A 1 111 ? -8.645 -20.970 15.869 1.00 93.19 111 ASP A N 1
ATOM 911 C CA . ASP A 1 111 ? -9.555 -19.912 16.319 1.00 93.19 111 ASP A CA 1
ATOM 912 C C . ASP A 1 111 ? -9.583 -18.698 15.368 1.00 93.19 111 ASP A C 1
ATOM 914 O O . ASP A 1 111 ? -10.325 -17.747 15.608 1.00 93.19 111 ASP A O 1
ATOM 918 N N . GLY A 1 112 ? -8.793 -18.738 14.287 1.00 92.69 112 GLY A N 1
ATOM 919 C CA . GLY A 1 112 ? -8.698 -17.683 13.284 1.00 92.69 112 GLY A CA 1
ATOM 920 C C . GLY A 1 112 ? -7.712 -16.564 13.616 1.00 92.69 112 GLY A C 1
ATOM 921 O O . GLY A 1 112 ? -7.617 -15.635 12.822 1.00 92.69 112 GLY A O 1
ATOM 922 N N . LYS A 1 113 ? -6.971 -16.634 14.731 1.00 95.44 113 LYS A N 1
ATOM 923 C CA . LYS A 1 113 ? -5.965 -15.621 15.096 1.00 95.44 113 LYS A CA 1
ATOM 924 C C . LYS A 1 113 ? -4.596 -15.924 14.509 1.00 95.44 113 LYS A C 1
ATOM 926 O O . LYS A 1 113 ? -4.234 -17.093 14.381 1.00 95.44 113 LYS A O 1
ATOM 931 N N . PHE A 1 114 ? -3.790 -14.907 14.205 1.00 94.75 114 PHE A N 1
ATOM 932 C CA . PHE A 1 114 ? -2.395 -15.122 13.807 1.00 94.75 114 PHE A CA 1
ATOM 933 C C . PHE A 1 114 ? -1.577 -15.767 14.929 1.00 94.75 114 PHE A C 1
ATOM 935 O O . PHE A 1 114 ? -1.646 -15.389 16.100 1.00 94.75 114 PHE A O 1
ATOM 942 N N . LYS A 1 115 ? -0.726 -16.721 14.538 1.00 93.25 115 LYS A N 1
ATOM 943 C CA . LYS A 1 115 ? 0.190 -17.418 15.446 1.00 93.25 115 LYS A CA 1
ATOM 944 C C . LYS A 1 115 ? 1.124 -16.418 16.135 1.00 93.25 115 LYS A C 1
ATOM 946 O O . LYS A 1 115 ? 1.905 -15.724 15.484 1.00 93.25 115 LYS A O 1
ATOM 951 N N . ASN A 1 116 ? 1.155 -16.435 17.467 1.00 87.88 116 ASN A N 1
ATOM 952 C CA . ASN A 1 116 ? 2.033 -15.571 18.276 1.00 87.88 116 ASN A CA 1
ATOM 953 C C . ASN A 1 116 ? 3.543 -15.775 18.033 1.00 87.88 116 ASN A C 1
ATOM 955 O O . ASN A 1 116 ? 4.352 -14.963 18.487 1.00 87.88 116 ASN A O 1
ATOM 959 N N . SER A 1 117 ? 3.937 -16.857 17.351 1.00 85.69 117 SER A N 1
ATOM 960 C CA . SER A 1 117 ? 5.322 -17.147 16.966 1.00 85.69 117 SER A CA 1
ATOM 961 C C . SER A 1 117 ? 5.828 -16.297 15.794 1.00 85.69 117 SER A C 1
ATOM 963 O O . SER A 1 117 ? 7.023 -16.309 15.528 1.00 85.69 117 SER A O 1
ATOM 965 N N . LEU A 1 118 ? 4.965 -15.546 15.100 1.00 82.75 118 LEU A N 1
ATOM 966 C CA . LEU A 1 118 ? 5.300 -14.756 13.902 1.00 82.75 118 LEU A CA 1
ATOM 967 C C . LEU A 1 118 ? 6.072 -13.451 14.203 1.00 82.75 118 LEU A C 1
ATOM 969 O O . LEU A 1 118 ? 5.896 -12.449 13.514 1.00 82.75 118 LEU A O 1
ATOM 973 N N . ARG A 1 119 ? 6.944 -13.437 15.221 1.00 68.06 119 ARG A N 1
ATOM 974 C CA . ARG A 1 119 ? 7.609 -12.231 15.771 1.00 68.06 119 ARG A CA 1
ATOM 975 C C . ARG A 1 119 ? 8.765 -11.671 14.921 1.00 68.06 119 ARG A C 1
ATOM 977 O O . ARG A 1 119 ? 9.582 -10.904 15.424 1.00 68.06 119 ARG A O 1
ATOM 984 N N . ASP A 1 120 ? 8.811 -12.024 13.640 1.00 65.56 120 ASP A N 1
ATOM 985 C CA . ASP A 1 120 ? 9.938 -11.785 12.735 1.00 65.56 120 ASP A CA 1
ATOM 986 C C . ASP A 1 120 ? 9.659 -10.696 11.676 1.00 65.56 120 ASP A C 1
ATOM 988 O O . ASP A 1 120 ? 8.622 -10.027 11.664 1.00 65.56 120 ASP A O 1
ATOM 992 N N . LYS A 1 121 ? 10.612 -10.554 10.736 1.00 66.69 121 LYS A N 1
ATOM 993 C CA . LYS A 1 121 ? 10.700 -9.608 9.600 1.00 66.69 121 LYS A CA 1
ATOM 994 C C . LYS A 1 121 ? 9.492 -9.562 8.635 1.00 66.69 121 LYS A C 1
ATOM 996 O O . LYS A 1 121 ? 9.579 -8.886 7.617 1.00 66.69 121 LYS A O 1
ATOM 1001 N N . GLY A 1 122 ? 8.371 -10.216 8.933 1.00 83.81 122 GLY A N 1
ATOM 1002 C CA . GLY A 1 122 ? 7.139 -10.188 8.137 1.00 83.81 122 GLY A CA 1
ATOM 1003 C C . GLY A 1 122 ? 6.018 -9.308 8.700 1.00 83.81 122 GLY A C 1
ATOM 1004 O O . GLY A 1 122 ? 5.110 -8.971 7.947 1.00 83.81 122 GLY A O 1
ATOM 1005 N N . LEU A 1 123 ? 6.074 -8.898 9.977 1.00 89.62 123 LEU A N 1
ATOM 1006 C CA . LEU A 1 123 ? 4.984 -8.144 10.626 1.00 89.62 123 LEU A CA 1
ATOM 1007 C C . LEU A 1 123 ? 4.684 -6.810 9.945 1.00 89.62 123 LEU A C 1
ATOM 1009 O O . LEU A 1 123 ? 3.524 -6.467 9.739 1.00 89.62 123 LEU A O 1
ATOM 1013 N N . LEU A 1 124 ? 5.728 -6.077 9.555 1.00 87.56 124 LEU A N 1
ATOM 1014 C CA . LEU A 1 124 ? 5.565 -4.829 8.819 1.00 87.56 124 LEU A CA 1
ATOM 1015 C C . LEU A 1 124 ? 4.883 -5.068 7.468 1.00 87.56 124 LEU A C 1
AT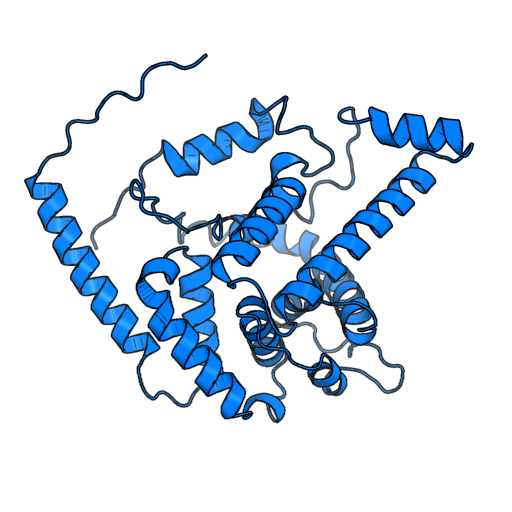OM 1017 O O . LEU A 1 124 ? 3.939 -4.369 7.116 1.00 87.56 124 LEU A O 1
ATOM 1021 N N . SER A 1 125 ? 5.324 -6.083 6.725 1.00 90.00 125 SER A N 1
ATOM 1022 C CA . SER A 1 125 ? 4.712 -6.425 5.441 1.00 90.00 125 SER A CA 1
ATOM 1023 C C . SER A 1 125 ? 3.266 -6.891 5.607 1.00 90.00 125 SER A C 1
ATOM 1025 O O . SER A 1 125 ? 2.432 -6.544 4.777 1.00 90.00 125 SER A O 1
ATOM 1027 N N . LEU A 1 126 ? 2.949 -7.618 6.685 1.00 93.50 126 LEU A N 1
ATOM 1028 C CA . LEU A 1 126 ? 1.582 -8.014 7.025 1.00 93.50 126 LEU A CA 1
ATOM 1029 C C . LEU A 1 126 ? 0.707 -6.798 7.352 1.00 93.50 126 LEU A C 1
ATOM 1031 O O . LEU A 1 126 ? -0.400 -6.701 6.832 1.00 93.50 126 LEU A O 1
ATOM 1035 N N . TYR A 1 127 ? 1.211 -5.849 8.144 1.00 92.31 127 TYR A N 1
ATOM 1036 C CA . TYR A 1 127 ? 0.529 -4.585 8.430 1.00 92.31 127 TYR A CA 1
ATOM 1037 C C . TYR A 1 127 ? 0.228 -3.800 7.143 1.00 92.31 127 TYR A C 1
ATOM 1039 O O . TYR A 1 127 ? -0.900 -3.365 6.913 1.00 92.31 127 TYR A O 1
ATOM 1047 N N . GLU A 1 128 ? 1.216 -3.656 6.257 1.00 88.81 128 GLU A N 1
ATOM 1048 C CA . GLU A 1 128 ? 1.033 -2.974 4.971 1.00 88.81 128 GLU A CA 1
ATOM 1049 C C . GLU A 1 128 ? 0.028 -3.707 4.065 1.00 88.81 128 GLU A C 1
ATOM 1051 O O . GLU A 1 128 ? -0.788 -3.070 3.399 1.00 88.81 128 GLU A O 1
ATOM 1056 N N . ALA A 1 129 ? 0.053 -5.042 4.049 1.00 92.56 129 ALA A N 1
ATOM 1057 C CA . ALA A 1 129 ? -0.895 -5.866 3.304 1.00 92.56 129 ALA A CA 1
ATOM 1058 C C . ALA A 1 129 ? -2.328 -5.752 3.853 1.00 92.56 129 ALA A C 1
ATOM 1060 O O . ALA A 1 129 ? -3.275 -5.620 3.079 1.00 92.56 129 ALA A O 1
ATOM 1061 N N . ALA A 1 130 ? -2.496 -5.743 5.177 1.00 93.25 130 ALA A N 1
ATOM 1062 C CA . ALA A 1 130 ? -3.791 -5.610 5.844 1.00 93.25 130 ALA A CA 1
ATOM 1063 C C . ALA A 1 130 ? -4.463 -4.251 5.574 1.00 93.25 130 ALA A C 1
ATOM 1065 O O . ALA A 1 130 ? -5.691 -4.137 5.557 1.00 93.25 130 ALA A O 1
ATOM 1066 N N . ASN A 1 131 ? -3.676 -3.217 5.273 1.00 90.69 131 ASN A N 1
ATOM 1067 C CA . ASN A 1 131 ? -4.198 -1.926 4.830 1.00 90.69 131 ASN A CA 1
ATOM 1068 C C . ASN A 1 131 ? -4.800 -1.951 3.416 1.00 90.69 131 ASN A C 1
ATOM 1070 O O . ASN A 1 131 ? -5.419 -0.972 3.014 1.00 90.69 131 ASN A O 1
ATOM 1074 N N . LEU A 1 132 ? -4.692 -3.054 2.672 1.00 91.50 132 LEU A N 1
ATOM 1075 C CA . LEU A 1 132 ? -5.345 -3.238 1.368 1.00 91.50 132 LEU A CA 1
ATOM 1076 C C . LEU A 1 132 ? -6.618 -4.083 1.453 1.00 91.50 132 LEU A C 1
ATOM 1078 O O . LEU A 1 132 ? -7.099 -4.581 0.432 1.00 91.50 132 LEU A O 1
ATOM 1082 N N . ARG A 1 133 ? -7.146 -4.279 2.666 1.00 93.75 133 ARG A N 1
ATOM 1083 C CA . ARG A 1 133 ? -8.380 -5.027 2.913 1.00 93.75 133 ARG A CA 1
ATOM 1084 C C . ARG A 1 133 ? -9.600 -4.363 2.281 1.00 93.75 133 ARG A C 1
ATOM 1086 O O . ARG A 1 133 ? -9.692 -3.134 2.239 1.00 93.75 133 ARG A O 1
ATOM 1093 N N . THR A 1 134 ? -10.536 -5.194 1.842 1.00 94.38 134 THR A N 1
ATOM 1094 C CA . THR A 1 134 ? -11.868 -4.808 1.362 1.00 94.38 134 THR A CA 1
ATOM 1095 C C . THR A 1 134 ? -12.936 -5.233 2.375 1.00 94.38 134 THR A C 1
ATOM 1097 O O . THR A 1 134 ? -12.625 -5.728 3.466 1.00 94.38 134 THR A O 1
ATOM 1100 N N . ARG A 1 135 ? -14.220 -5.010 2.070 1.00 93.75 135 ARG A N 1
ATOM 1101 C CA . ARG A 1 135 ? -15.307 -5.457 2.951 1.00 93.75 135 ARG A CA 1
ATOM 1102 C C . ARG A 1 135 ? -15.368 -6.984 3.039 1.00 93.75 135 ARG A C 1
ATOM 1104 O O . ARG A 1 135 ? -15.195 -7.687 2.050 1.00 93.75 135 ARG A O 1
ATOM 1111 N N . GLY A 1 136 ? -15.654 -7.486 4.242 1.00 93.62 136 GLY A N 1
ATOM 1112 C CA . GLY A 1 136 ? -15.846 -8.917 4.507 1.00 93.62 136 GLY A CA 1
ATOM 1113 C C . GLY A 1 136 ? -14.562 -9.727 4.724 1.00 93.62 136 GLY A C 1
ATOM 1114 O O . GLY A 1 136 ? -14.640 -10.928 4.964 1.00 93.62 136 GLY A O 1
ATOM 1115 N N . GLU A 1 137 ? -13.385 -9.101 4.687 1.00 96.25 137 GLU A N 1
ATOM 1116 C CA . GLU A 1 137 ? -12.101 -9.796 4.835 1.00 96.25 137 GLU A CA 1
ATOM 1117 C C . GLU A 1 137 ? -11.635 -9.884 6.293 1.00 96.25 137 GLU A C 1
ATOM 1119 O O . GLU A 1 137 ? -10.644 -9.268 6.686 1.00 96.25 137 GLU A O 1
ATOM 1124 N N . GLY A 1 138 ? -12.340 -10.688 7.096 1.00 96.38 138 GLY A N 1
ATOM 1125 C CA . GLY A 1 138 ? -12.090 -10.807 8.540 1.00 96.38 138 GLY A CA 1
ATOM 1126 C C . GLY A 1 138 ? -10.647 -11.176 8.912 1.00 96.38 138 GLY A C 1
ATOM 1127 O O . GLY A 1 138 ? -10.111 -10.630 9.871 1.00 96.38 138 GLY A O 1
ATOM 1128 N N . VAL A 1 139 ? -9.976 -12.020 8.117 1.00 97.56 139 VAL A N 1
ATOM 1129 C CA . VAL A 1 139 ? -8.557 -12.367 8.339 1.00 97.56 139 VAL A CA 1
ATOM 1130 C C . VAL A 1 139 ? -7.628 -11.155 8.212 1.00 97.56 139 VAL A C 1
ATOM 1132 O O . VAL A 1 139 ? -6.616 -11.088 8.896 1.00 97.56 139 VAL A O 1
ATOM 1135 N N . LEU A 1 140 ? -7.954 -10.164 7.374 1.00 96.88 140 LEU A N 1
ATOM 1136 C CA . LEU A 1 140 ? -7.145 -8.948 7.263 1.00 96.88 140 LEU A CA 1
ATOM 1137 C C . LEU A 1 140 ? -7.487 -7.911 8.332 1.00 96.88 140 LEU A C 1
ATOM 1139 O O . LEU A 1 140 ? -6.611 -7.143 8.721 1.00 96.88 140 LEU A O 1
ATOM 1143 N N . ASP A 1 141 ? -8.731 -7.882 8.815 1.00 95.38 141 ASP A N 1
ATOM 1144 C CA . ASP A 1 141 ? -9.084 -7.093 10.001 1.00 95.38 141 ASP A CA 1
ATOM 1145 C C . ASP A 1 141 ? -8.318 -7.611 11.236 1.00 95.38 141 ASP A C 1
ATOM 1147 O O . ASP A 1 141 ? -7.756 -6.830 12.011 1.00 95.38 141 ASP A O 1
ATOM 1151 N N . GLU A 1 142 ? -8.202 -8.932 11.377 1.00 96.75 142 GLU A N 1
ATOM 1152 C CA . GLU A 1 142 ? -7.399 -9.549 12.432 1.00 96.75 142 GLU A CA 1
ATOM 1153 C C . GLU A 1 142 ? -5.890 -9.373 12.185 1.00 96.75 142 GLU A C 1
ATOM 1155 O O . GLU A 1 142 ? -5.180 -9.001 13.117 1.00 96.75 142 GLU A O 1
ATOM 1160 N N . ALA A 1 143 ? -5.409 -9.466 10.938 1.00 95.12 143 ALA A N 1
ATOM 1161 C CA . ALA A 1 143 ? -4.016 -9.168 10.581 1.00 95.12 143 ALA A CA 1
ATOM 1162 C C . ALA A 1 143 ? -3.602 -7.747 10.972 1.00 95.12 143 ALA A C 1
ATOM 1164 O O . ALA A 1 143 ? -2.520 -7.547 11.528 1.00 95.12 143 ALA A O 1
ATOM 1165 N N . LEU A 1 144 ? -4.461 -6.759 10.695 1.00 90.38 144 LEU A N 1
ATOM 1166 C CA . LEU A 1 144 ? -4.214 -5.372 11.074 1.00 90.38 144 LEU A CA 1
ATOM 1167 C C . LEU A 1 144 ? -4.114 -5.242 12.594 1.00 90.38 144 LEU A C 1
ATOM 1169 O O . LEU A 1 144 ? -3.164 -4.640 13.095 1.00 90.38 144 LEU A O 1
ATOM 1173 N N . THR A 1 145 ? -5.062 -5.838 13.319 1.00 92.62 145 THR A N 1
ATOM 1174 C CA . THR A 1 145 ? -5.092 -5.836 14.787 1.00 92.62 145 THR A CA 1
ATOM 1175 C C . THR A 1 145 ? -3.825 -6.468 15.370 1.00 92.62 145 THR A C 1
ATOM 1177 O O . THR A 1 145 ? -3.133 -5.855 16.186 1.00 92.62 145 THR A O 1
ATOM 1180 N N . PHE A 1 146 ? -3.479 -7.672 14.908 1.00 92.94 146 PHE A N 1
ATOM 1181 C CA . PHE A 1 146 ? -2.322 -8.440 15.355 1.00 92.94 146 PHE A CA 1
ATOM 1182 C C . PHE A 1 146 ? -1.006 -7.711 15.075 1.00 92.94 146 PHE A C 1
ATOM 1184 O O . PHE A 1 146 ? -0.193 -7.532 15.987 1.00 92.94 146 PHE A O 1
ATOM 1191 N N . ALA A 1 147 ? -0.794 -7.265 13.834 1.00 90.44 147 ALA A N 1
ATOM 1192 C CA . ALA A 1 147 ? 0.447 -6.615 13.436 1.00 90.44 147 ALA A CA 1
ATOM 1193 C C . ALA A 1 147 ? 0.629 -5.268 14.146 1.00 90.44 147 ALA A C 1
ATOM 1195 O O . ALA A 1 147 ? 1.728 -4.980 14.615 1.00 90.44 147 ALA A O 1
ATOM 1196 N N . THR A 1 148 ? -0.443 -4.484 14.304 1.00 86.62 148 THR A N 1
ATOM 1197 C CA . THR A 1 148 ? -0.400 -3.205 15.031 1.00 86.62 148 THR A CA 1
ATOM 1198 C C . THR A 1 148 ? 0.008 -3.418 16.485 1.00 86.62 148 THR A C 1
ATOM 1200 O O . THR A 1 148 ? 0.976 -2.811 16.935 1.00 86.62 148 THR A O 1
ATOM 1203 N N . ALA A 1 149 ? -0.647 -4.338 17.202 1.00 88.31 149 ALA A N 1
ATOM 1204 C CA . ALA A 1 149 ? -0.329 -4.611 18.605 1.00 88.31 149 ALA A CA 1
ATOM 1205 C C . ALA A 1 149 ? 1.137 -5.046 18.804 1.00 88.31 149 ALA A C 1
ATOM 1207 O O . ALA A 1 149 ? 1.807 -4.605 19.740 1.00 88.31 149 ALA A O 1
ATOM 1208 N N . HIS A 1 150 ? 1.664 -5.880 17.901 1.00 86.75 150 HIS A N 1
ATOM 1209 C CA . HIS A 1 150 ? 3.052 -6.339 17.974 1.00 86.75 150 HIS A CA 1
ATOM 1210 C C . HIS A 1 150 ? 4.060 -5.244 17.604 1.00 86.75 150 HIS A C 1
ATOM 1212 O O . HIS A 1 150 ? 5.066 -5.089 18.297 1.00 86.75 150 HIS A O 1
ATOM 1218 N N . LEU A 1 151 ? 3.800 -4.464 16.550 1.00 84.38 151 LEU A N 1
ATOM 1219 C CA . LEU A 1 151 ? 4.663 -3.348 16.151 1.00 84.38 151 LEU A CA 1
ATOM 1220 C C . LEU A 1 151 ? 4.711 -2.269 17.243 1.00 84.38 151 LEU A C 1
ATOM 1222 O O . LEU A 1 151 ? 5.797 -1.799 17.582 1.00 84.38 151 LEU A O 1
ATOM 1226 N N . GLU A 1 152 ? 3.571 -1.939 17.859 1.00 82.94 152 GLU A N 1
ATOM 1227 C CA . GLU A 1 152 ? 3.503 -1.012 18.996 1.00 82.94 152 GLU A CA 1
ATOM 1228 C C . GLU A 1 152 ? 4.282 -1.527 20.213 1.00 82.94 152 GLU A C 1
ATOM 1230 O O . GLU A 1 152 ? 4.949 -0.745 20.887 1.00 82.94 152 GLU A O 1
ATOM 1235 N N . SER A 1 153 ? 4.266 -2.838 20.475 1.00 83.81 153 SER A N 1
ATOM 1236 C CA . SER A 1 153 ? 5.057 -3.432 21.560 1.00 83.81 153 SER A CA 1
ATOM 1237 C C . SER A 1 153 ? 6.568 -3.340 21.322 1.00 83.81 153 SER A C 1
ATOM 1239 O O . SER A 1 153 ? 7.329 -3.316 22.289 1.00 83.81 153 SER A O 1
ATOM 1241 N N . ILE A 1 154 ? 7.021 -3.324 20.065 1.00 79.06 154 ILE A N 1
ATOM 1242 C CA . ILE A 1 154 ? 8.449 -3.284 19.708 1.00 79.06 154 ILE A CA 1
ATOM 1243 C C . ILE A 1 154 ? 8.945 -1.834 19.562 1.00 79.06 154 ILE A C 1
ATOM 1245 O O . ILE A 1 154 ? 10.123 -1.555 19.794 1.00 79.06 154 ILE A O 1
ATOM 1249 N N . ALA A 1 155 ? 8.057 -0.888 19.241 1.00 68.12 155 ALA A N 1
ATOM 1250 C CA . ALA A 1 155 ? 8.396 0.511 18.981 1.00 68.12 155 ALA A CA 1
ATOM 1251 C C . ALA A 1 155 ? 9.210 1.214 20.100 1.00 68.12 155 ALA A C 1
ATOM 1253 O O . ALA A 1 155 ? 10.166 1.915 19.763 1.00 68.12 155 ALA A O 1
ATOM 1254 N N . PRO A 1 156 ? 8.945 1.010 21.411 1.00 70.06 156 PRO A N 1
ATOM 1255 C CA . PRO A 1 156 ? 9.762 1.587 22.487 1.00 70.06 156 PRO A CA 1
ATOM 1256 C C . PRO A 1 156 ? 11.214 1.086 22.498 1.00 70.06 156 PRO A C 1
ATOM 1258 O O . PRO A 1 156 ? 12.119 1.791 22.948 1.00 70.06 156 PRO A O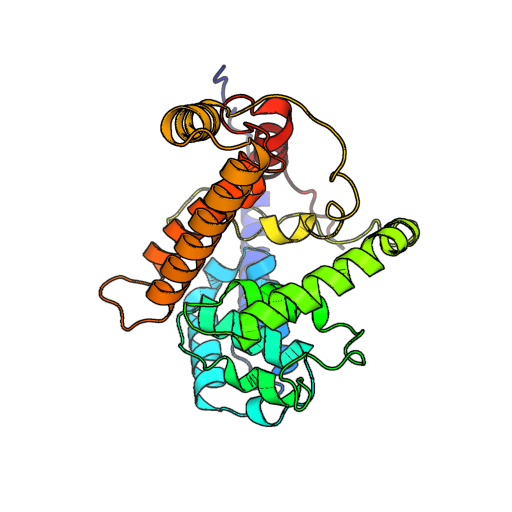 1
ATOM 1261 N N . HIS A 1 157 ? 11.452 -0.127 21.994 1.00 58.41 157 HIS A N 1
ATOM 1262 C CA . HIS A 1 157 ? 12.768 -0.765 21.970 1.00 58.41 157 HIS A CA 1
ATOM 1263 C C . HIS A 1 157 ? 13.591 -0.388 20.728 1.00 58.41 157 HIS A C 1
ATOM 1265 O O . HIS A 1 157 ? 14.818 -0.456 20.768 1.00 58.41 157 HIS A O 1
ATOM 1271 N N . LEU A 1 158 ? 12.953 0.076 19.647 1.00 50.28 158 LEU A N 1
ATOM 1272 C CA . LEU A 1 158 ? 13.640 0.534 18.430 1.00 50.28 158 LEU A CA 1
ATOM 1273 C C . LEU A 1 158 ? 14.320 1.899 18.608 1.00 50.28 158 LEU A C 1
ATOM 1275 O O . LEU A 1 158 ? 15.397 2.116 18.058 1.00 50.28 158 LEU A O 1
ATOM 1279 N N . SER A 1 159 ? 13.786 2.764 19.476 1.00 44.06 159 SER A N 1
ATOM 1280 C CA . SER A 1 159 ? 14.424 4.030 19.876 1.00 44.06 159 SER A CA 1
ATOM 1281 C C . SER A 1 159 ? 15.788 3.861 20.573 1.00 44.06 159 SER A C 1
ATOM 1283 O O . SER A 1 159 ? 16.519 4.833 20.735 1.00 44.06 159 SER A O 1
ATOM 1285 N N . SER A 1 160 ? 16.156 2.637 20.973 1.00 36.00 160 SER A N 1
ATOM 1286 C CA . SER A 1 160 ? 17.470 2.291 21.538 1.00 36.00 160 SER A CA 1
ATOM 1287 C C . SER A 1 160 ? 18.510 1.886 20.480 1.00 36.00 160 SER A C 1
ATOM 1289 O O . SER A 1 160 ? 19.695 1.822 20.803 1.00 36.00 160 SER A O 1
ATOM 1291 N N . LEU A 1 161 ? 18.100 1.579 19.243 1.00 31.88 161 LEU A N 1
ATOM 1292 C CA . LEU A 1 161 ? 18.977 1.090 18.166 1.00 31.88 161 LEU A CA 1
ATOM 1293 C C . LEU A 1 161 ? 19.427 2.193 17.191 1.00 31.88 161 LEU A C 1
ATOM 1295 O O . LEU A 1 161 ? 20.330 1.971 16.383 1.00 31.88 161 LEU A O 1
ATOM 1299 N N . GLU A 1 162 ? 18.880 3.407 17.310 1.00 32.66 162 GLU A N 1
ATOM 1300 C CA . GLU A 1 162 ? 19.224 4.561 16.459 1.00 32.66 162 GLU A CA 1
ATOM 1301 C C . GLU A 1 162 ? 20.669 5.066 16.642 1.00 32.66 162 GLU A C 1
ATOM 1303 O O . GLU A 1 162 ? 21.163 5.840 15.825 1.00 32.66 162 GLU A O 1
ATOM 1308 N N . GLY A 1 163 ? 21.404 4.568 17.644 1.00 28.58 163 GLY A N 1
ATOM 1309 C CA . GLY A 1 163 ? 22.829 4.864 17.820 1.00 28.58 163 GLY A CA 1
ATOM 1310 C C . GLY A 1 163 ? 23.756 4.277 16.745 1.00 28.58 163 GLY A C 1
ATOM 1311 O O . GLY A 1 163 ? 24.932 4.627 16.719 1.00 28.58 163 GLY A O 1
ATOM 1312 N N . THR A 1 164 ? 23.274 3.395 15.856 1.00 26.53 164 THR A N 1
ATOM 1313 C CA . THR A 1 164 ? 24.132 2.716 14.861 1.00 26.53 164 THR A CA 1
ATOM 1314 C C . THR A 1 164 ? 23.467 2.492 13.494 1.00 26.53 164 THR A C 1
ATOM 1316 O O . THR A 1 164 ? 23.601 1.427 12.906 1.00 26.53 164 THR A O 1
ATOM 1319 N N . SER A 1 165 ? 22.753 3.476 12.930 1.00 25.42 165 SER A N 1
ATOM 1320 C CA . SER A 1 165 ? 22.465 3.467 11.475 1.00 25.42 165 SER A CA 1
ATOM 1321 C C . SER A 1 165 ? 22.016 4.823 10.905 1.00 25.42 165 SER A C 1
ATOM 1323 O O . SER A 1 165 ? 21.105 4.908 10.090 1.00 25.42 165 SER A O 1
ATOM 1325 N N . SER A 1 166 ? 22.677 5.918 11.299 1.00 23.41 166 SER A N 1
ATOM 1326 C CA . SER A 1 166 ? 22.437 7.262 10.730 1.00 23.41 166 SER A CA 1
ATOM 1327 C C . SER A 1 166 ? 22.993 7.447 9.302 1.00 23.41 166 SER A C 1
ATOM 1329 O O . SER A 1 166 ? 23.050 8.565 8.790 1.00 23.41 166 SER A O 1
ATOM 1331 N N . ALA A 1 167 ? 23.411 6.378 8.632 1.00 24.08 167 ALA A N 1
ATOM 1332 C CA . ALA A 1 167 ? 23.905 6.427 7.268 1.00 24.08 167 ALA A CA 1
ATOM 1333 C C . ALA A 1 167 ? 23.168 5.364 6.464 1.00 24.08 167 ALA A C 1
ATOM 1335 O O . ALA A 1 167 ? 23.514 4.193 6.576 1.00 24.08 167 ALA A O 1
ATOM 1336 N N . CYS A 1 168 ? 22.136 5.769 5.716 1.00 21.89 168 CYS A N 1
ATOM 1337 C CA . CYS A 1 168 ? 21.918 5.358 4.324 1.00 21.89 168 CYS A CA 1
ATOM 1338 C C . CYS A 1 168 ? 20.519 5.757 3.797 1.00 21.89 168 CYS A C 1
ATOM 1340 O O . CYS A 1 168 ? 19.482 5.323 4.290 1.00 21.89 168 CYS A O 1
ATOM 1342 N N . VAL A 1 169 ? 20.556 6.490 2.677 1.00 27.02 169 VAL A N 1
ATOM 1343 C CA . VAL A 1 169 ? 19.525 6.658 1.635 1.00 27.02 169 VAL A CA 1
ATOM 1344 C C . VAL A 1 169 ? 18.409 7.675 1.910 1.00 27.02 169 VAL A C 1
ATOM 1346 O O . VAL A 1 169 ? 17.287 7.346 2.311 1.00 27.02 169 VAL A O 1
ATOM 1349 N N . GLY A 1 170 ? 18.757 8.923 1.584 1.00 26.00 170 GLY A N 1
ATOM 1350 C CA . GLY A 1 170 ? 17.854 10.042 1.349 1.00 26.00 170 GLY A CA 1
ATOM 1351 C C . GLY A 1 170 ? 16.938 9.852 0.136 1.00 26.00 170 GLY A C 1
ATOM 1352 O O . GLY A 1 170 ? 17.098 8.937 -0.672 1.00 26.00 170 GLY A O 1
ATOM 1353 N N . ALA A 1 171 ? 15.930 10.717 0.094 1.00 28.80 171 ALA A N 1
ATOM 1354 C CA . ALA A 1 171 ? 14.870 10.783 -0.899 1.00 28.80 171 ALA A CA 1
ATOM 1355 C C . ALA A 1 171 ? 15.401 10.980 -2.336 1.00 28.80 171 ALA A C 1
ATOM 1357 O O . ALA A 1 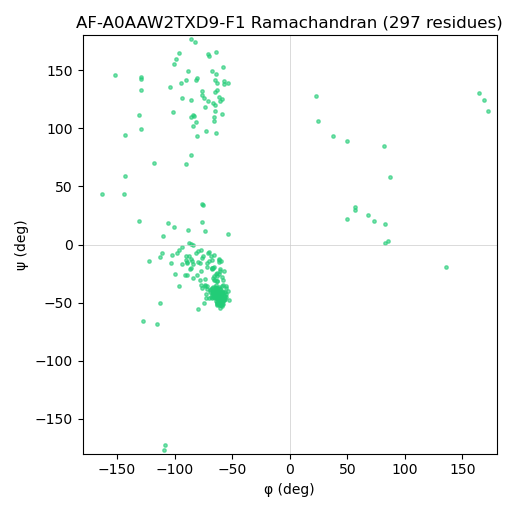171 ? 16.489 11.504 -2.552 1.00 28.80 171 ALA A O 1
ATOM 1358 N N . ALA A 1 172 ? 14.636 10.500 -3.316 1.00 27.47 172 ALA A N 1
ATOM 1359 C CA . ALA A 1 172 ? 14.978 10.513 -4.737 1.00 27.47 172 ALA A CA 1
ATOM 1360 C C . ALA A 1 172 ? 14.258 11.670 -5.473 1.00 27.47 172 ALA A C 1
ATOM 1362 O O . ALA A 1 172 ? 13.217 12.136 -5.004 1.00 27.47 172 ALA A O 1
ATOM 1363 N N . PRO A 1 173 ? 14.788 12.160 -6.611 1.00 32.81 173 PRO A N 1
ATOM 1364 C CA . PRO A 1 173 ? 14.426 13.461 -7.175 1.00 32.81 173 PRO A CA 1
ATOM 1365 C C . PRO A 1 173 ? 13.122 13.469 -7.988 1.00 32.81 173 PRO A C 1
ATOM 1367 O O . PRO A 1 173 ? 12.864 12.584 -8.805 1.00 32.81 173 PRO A O 1
ATOM 1370 N N . ALA A 1 174 ? 12.361 14.559 -7.850 1.00 26.33 174 ALA A N 1
ATOM 1371 C CA . ALA A 1 174 ? 11.347 14.982 -8.809 1.00 26.33 174 ALA A CA 1
ATOM 1372 C C . ALA A 1 174 ? 12.010 15.799 -9.936 1.00 26.33 174 ALA A C 1
ATOM 1374 O O . ALA A 1 174 ? 12.470 16.920 -9.725 1.00 26.33 174 ALA A O 1
ATOM 1375 N N . THR A 1 175 ? 12.048 15.255 -11.153 1.00 29.12 175 THR A N 1
ATOM 1376 C CA . THR A 1 175 ? 12.278 16.049 -12.370 1.00 29.12 175 THR A CA 1
ATOM 1377 C C . THR A 1 175 ? 10.962 16.712 -12.793 1.00 29.12 175 THR A C 1
ATOM 1379 O O . THR A 1 175 ? 9.878 16.151 -12.623 1.00 29.12 175 THR A O 1
ATOM 1382 N N . ARG A 1 176 ? 11.030 17.951 -13.300 1.00 30.89 176 ARG A N 1
ATOM 1383 C CA . ARG A 1 176 ? 9.855 18.727 -13.741 1.00 30.89 176 ARG A CA 1
ATOM 1384 C C . ARG A 1 176 ? 9.105 17.962 -14.844 1.00 30.89 176 ARG A C 1
ATOM 1386 O O . ARG A 1 176 ? 9.644 17.807 -15.928 1.00 30.89 176 ARG A O 1
ATOM 1393 N N . HIS A 1 177 ? 7.888 17.512 -14.508 1.00 26.66 177 HIS A N 1
ATOM 1394 C CA . HIS A 1 177 ? 6.793 16.929 -15.311 1.00 26.66 177 HIS A CA 1
ATOM 1395 C C . HIS A 1 177 ? 7.125 16.282 -16.677 1.00 26.66 177 HIS A C 1
ATOM 1397 O O . HIS A 1 177 ? 7.571 16.950 -17.606 1.00 26.66 177 HIS A O 1
ATOM 1403 N N . PRO A 1 178 ? 6.667 15.029 -16.878 1.00 30.84 178 PRO A N 1
ATOM 1404 C CA . PRO A 1 178 ? 5.280 14.846 -17.309 1.00 30.84 178 PRO A CA 1
ATOM 1405 C C . PRO A 1 178 ? 4.478 13.836 -16.466 1.00 30.84 178 PRO A C 1
ATOM 1407 O O . PRO A 1 178 ? 4.980 12.821 -16.010 1.00 30.84 178 PRO A O 1
ATOM 1410 N N . LYS A 1 179 ? 3.198 14.182 -16.269 1.00 32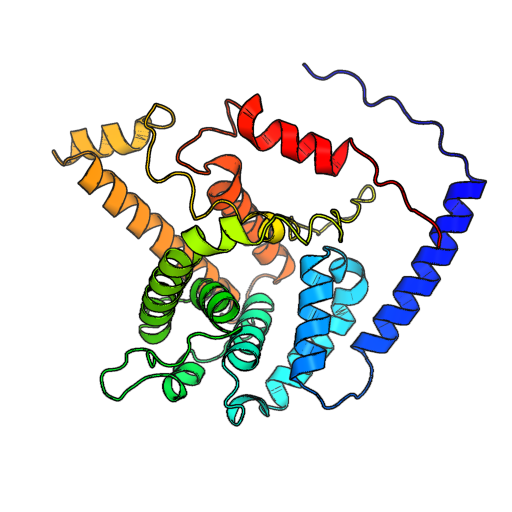.50 179 LYS A N 1
ATOM 1411 C CA . LYS A 1 179 ? 2.015 13.353 -15.954 1.00 32.50 179 LYS A CA 1
ATOM 1412 C C . LYS A 1 179 ? 2.250 11.993 -15.254 1.00 32.50 179 LYS A C 1
ATOM 1414 O O . LYS A 1 179 ? 2.505 11.007 -15.923 1.00 32.50 179 LYS A O 1
ATOM 1419 N N . GLY A 1 180 ? 1.936 11.909 -13.953 1.00 30.30 180 GLY A N 1
ATOM 1420 C CA . GLY A 1 180 ? 1.414 10.660 -13.360 1.00 30.30 180 GLY A CA 1
ATOM 1421 C C . GLY A 1 180 ? 1.979 10.185 -12.018 1.00 30.30 180 GLY A C 1
ATOM 1422 O O . GLY A 1 180 ? 1.291 9.428 -11.342 1.00 30.30 180 GLY A O 1
ATOM 1423 N N . GLY A 1 181 ? 3.157 10.636 -11.582 1.00 29.53 181 GLY A N 1
ATOM 1424 C CA . GLY A 1 181 ? 3.772 10.147 -10.340 1.00 29.53 181 GLY A CA 1
ATOM 1425 C C . GLY A 1 181 ? 3.222 10.824 -9.080 1.00 29.53 181 GLY A C 1
ATOM 1426 O O . GLY A 1 181 ? 3.538 11.981 -8.820 1.00 29.53 181 GLY A O 1
ATOM 1427 N N . GLY A 1 182 ? 2.389 10.119 -8.308 1.00 32.78 182 GLY A N 1
ATOM 1428 C CA . GLY A 1 182 ? 2.018 10.515 -6.941 1.00 32.78 182 GLY A CA 1
ATOM 1429 C C . GLY A 1 182 ? 3.066 10.091 -5.895 1.00 32.78 182 GLY A C 1
ATOM 1430 O O . GLY A 1 182 ? 4.032 9.408 -6.234 1.00 32.78 182 GLY A O 1
ATOM 1431 N N . PRO A 1 183 ? 2.909 10.491 -4.620 1.00 37.72 183 PRO A N 1
ATOM 1432 C CA . PRO A 1 183 ? 3.964 10.433 -3.619 1.00 37.72 183 PRO A CA 1
ATOM 1433 C C . PRO A 1 183 ? 4.111 9.019 -3.036 1.00 37.72 183 PRO A C 1
ATOM 1435 O O . PRO A 1 183 ? 3.463 8.669 -2.055 1.00 37.72 183 PRO A O 1
ATOM 1438 N N . SER A 1 184 ? 5.009 8.211 -3.608 1.00 39.62 184 SER A N 1
ATOM 1439 C CA . SER A 1 184 ? 5.447 6.939 -3.005 1.00 39.62 184 SER A CA 1
ATOM 1440 C C . SER A 1 184 ? 6.525 7.116 -1.921 1.00 39.62 184 SER A C 1
ATOM 1442 O O . SER A 1 184 ? 6.840 6.175 -1.198 1.00 39.62 184 SER A O 1
ATOM 1444 N N . MET A 1 185 ? 7.055 8.332 -1.740 1.00 33.72 185 MET A N 1
ATOM 1445 C CA . MET A 1 185 ? 8.142 8.621 -0.790 1.00 33.72 185 MET A CA 1
ATOM 1446 C C . MET A 1 185 ? 7.718 8.699 0.684 1.00 33.72 185 MET A C 1
ATOM 1448 O O . MET A 1 185 ? 8.568 8.849 1.562 1.00 33.72 185 MET A O 1
ATOM 1452 N N . LEU A 1 186 ? 6.423 8.604 0.984 1.00 35.75 186 LEU A N 1
ATOM 1453 C CA . LEU A 1 186 ? 5.927 8.896 2.324 1.00 35.75 186 LEU A CA 1
ATOM 1454 C C . LEU A 1 186 ? 6.109 7.755 3.342 1.00 35.75 186 LEU A C 1
ATOM 1456 O O . LEU A 1 186 ? 6.305 8.014 4.528 1.00 35.75 186 LEU A O 1
ATOM 1460 N N . HIS A 1 187 ? 6.178 6.507 2.870 1.00 37.19 187 HIS A N 1
ATOM 1461 C CA . HIS A 1 187 ? 6.260 5.317 3.730 1.00 37.19 187 HIS A CA 1
ATOM 1462 C C . HIS A 1 187 ? 7.576 5.199 4.522 1.00 37.19 187 HIS A C 1
ATOM 1464 O O . HIS A 1 187 ? 7.693 4.382 5.433 1.00 37.19 187 HIS A O 1
ATOM 1470 N N . ARG A 1 188 ? 8.613 5.985 4.191 1.00 34.12 188 ARG A N 1
ATOM 1471 C CA . ARG A 1 188 ? 9.949 5.822 4.793 1.00 34.12 188 ARG A CA 1
ATOM 1472 C C . ARG A 1 188 ? 10.106 6.529 6.151 1.00 34.12 188 ARG A C 1
ATOM 1474 O O . ARG A 1 188 ? 11.011 6.182 6.900 1.00 34.12 188 ARG A O 1
ATOM 1481 N N . LYS A 1 189 ? 9.222 7.476 6.501 1.00 33.03 189 LYS A N 1
ATOM 1482 C CA . LYS A 1 189 ? 9.229 8.171 7.811 1.00 33.03 189 LYS A CA 1
ATOM 1483 C C . LYS A 1 189 ? 8.270 7.569 8.846 1.00 33.03 189 LYS A C 1
ATOM 1485 O O . LYS A 1 189 ? 8.260 8.012 9.991 1.00 33.03 189 LYS A O 1
ATOM 1490 N N . GLU A 1 190 ? 7.467 6.575 8.473 1.00 41.34 190 GLU A N 1
ATOM 1491 C CA . GLU A 1 190 ? 6.347 6.106 9.300 1.00 41.34 190 GLU A CA 1
ATOM 1492 C C . GLU A 1 190 ? 6.763 5.226 10.487 1.00 41.34 190 GLU A C 1
ATOM 1494 O O . GLU A 1 190 ? 6.061 5.208 11.492 1.00 41.34 190 GLU A O 1
ATOM 1499 N N . LEU A 1 191 ? 7.933 4.579 10.459 1.00 30.78 191 LEU A N 1
ATOM 1500 C CA . LEU A 1 191 ? 8.296 3.611 11.507 1.00 30.78 191 LEU A CA 1
ATOM 1501 C C . LEU A 1 191 ? 8.954 4.206 12.760 1.00 30.78 191 LEU A C 1
ATOM 1503 O O . LEU A 1 191 ? 8.901 3.575 13.811 1.00 30.78 191 LEU A O 1
ATOM 1507 N N . CYS A 1 192 ? 9.523 5.415 12.697 1.00 30.02 192 CYS A N 1
ATOM 1508 C CA . CYS A 1 192 ? 10.151 6.060 13.867 1.00 30.02 192 CYS A CA 1
ATOM 1509 C C . CYS A 1 192 ? 9.194 6.927 14.705 1.00 30.02 192 CYS A C 1
ATOM 1511 O O . CYS A 1 192 ? 9.523 7.283 15.833 1.00 30.02 192 CYS A O 1
ATOM 1513 N N . GLU A 1 193 ? 8.003 7.254 14.196 1.00 36.03 193 GLU A N 1
ATOM 1514 C CA . GLU A 1 193 ? 7.066 8.170 14.874 1.00 36.03 193 GLU A CA 1
ATOM 1515 C C . GLU A 1 193 ? 5.906 7.457 15.596 1.00 36.03 193 GLU A C 1
ATOM 1517 O O . GLU A 1 193 ? 5.189 8.079 16.383 1.00 36.03 193 GLU A O 1
ATOM 1522 N N . LEU A 1 194 ? 5.736 6.142 15.395 1.00 35.91 194 LEU A N 1
ATOM 1523 C CA . LEU A 1 194 ? 4.655 5.355 16.012 1.00 35.91 194 LEU A CA 1
ATOM 1524 C C . LEU A 1 194 ? 4.772 5.238 17.544 1.00 35.91 194 LEU A C 1
ATOM 1526 O O . LEU A 1 194 ? 3.772 5.014 18.220 1.00 35.91 194 LEU A O 1
ATOM 1530 N N . SER A 1 195 ? 5.955 5.461 18.124 1.00 27.58 195 SER A N 1
ATOM 1531 C CA . SER A 1 195 ? 6.170 5.409 19.578 1.00 27.58 195 SER A CA 1
ATOM 1532 C C . SER A 1 195 ? 5.959 6.741 20.309 1.00 27.58 195 SER A C 1
ATOM 1534 O O . SER A 1 195 ? 5.928 6.740 21.541 1.00 27.58 195 SER A O 1
ATOM 1536 N N . ARG A 1 196 ? 5.807 7.887 19.619 1.00 35.22 196 ARG A N 1
ATOM 1537 C CA . ARG A 1 196 ? 5.951 9.194 20.291 1.00 35.22 196 ARG A CA 1
ATOM 1538 C C . ARG A 1 196 ? 4.689 9.946 20.702 1.00 35.22 196 ARG A C 1
ATOM 1540 O O . ARG A 1 196 ? 4.799 10.725 21.645 1.00 35.22 196 ARG A O 1
ATOM 1547 N N . LEU A 1 197 ? 3.507 9.784 20.106 1.00 38.84 197 LEU A N 1
ATOM 1548 C CA . LEU A 1 197 ? 2.461 10.810 20.315 1.00 38.84 197 LEU A CA 1
ATOM 1549 C C . LEU A 1 197 ? 1.020 10.289 20.434 1.00 38.84 197 LEU A C 1
ATOM 1551 O O . LEU A 1 197 ? 0.119 10.762 19.750 1.00 38.84 197 LEU A O 1
ATOM 1555 N N . ARG A 1 198 ? 0.771 9.415 21.422 1.00 33.88 198 ARG A N 1
ATOM 1556 C CA . ARG A 1 198 ? -0.567 9.261 22.045 1.00 33.88 198 ARG A CA 1
ATOM 1557 C C . ARG A 1 198 ? -0.783 10.215 23.238 1.00 33.88 198 ARG A C 1
ATOM 1559 O O . ARG A 1 198 ? -1.706 10.042 24.023 1.00 33.88 198 ARG A O 1
ATOM 1566 N N . ARG A 1 199 ? 0.093 11.212 23.413 1.00 38.44 199 ARG A N 1
ATOM 1567 C CA . ARG A 1 199 ? 0.009 12.228 24.473 1.00 38.44 199 ARG A CA 1
ATOM 1568 C C . ARG A 1 199 ? 0.464 13.583 23.933 1.00 38.44 199 ARG A C 1
ATOM 1570 O O . ARG A 1 199 ? 1.660 13.861 23.931 1.00 38.44 199 ARG A O 1
ATOM 1577 N N . LYS A 1 200 ? -0.492 14.395 23.474 1.00 35.16 200 LYS A N 1
ATOM 1578 C CA . LYS A 1 200 ? -0.623 15.840 23.750 1.00 35.16 200 LYS A CA 1
ATOM 1579 C C . LYS A 1 200 ? -1.735 16.436 22.883 1.00 35.16 200 LYS A C 1
ATOM 1581 O O . LYS A 1 200 ? -1.638 16.473 21.662 1.00 35.16 200 LYS A O 1
ATOM 1586 N N . GLU A 1 201 ? -2.774 16.886 23.572 1.00 44.56 201 GLU A N 1
ATOM 1587 C CA . GLU A 1 201 ? -3.877 17.715 23.092 1.00 44.56 201 GLU A CA 1
ATOM 1588 C C . GLU A 1 201 ? -3.366 19.033 22.479 1.00 44.56 201 GLU A C 1
ATOM 1590 O O . GLU A 1 201 ? -2.437 19.643 23.013 1.00 44.56 201 GLU A O 1
ATOM 1595 N N . HIS A 1 202 ? -3.971 19.493 21.378 1.00 39.00 202 HIS A N 1
ATOM 1596 C CA . HIS A 1 202 ? -4.925 20.618 21.357 1.00 39.00 202 HIS A CA 1
ATOM 1597 C C . HIS A 1 202 ? -5.150 21.151 19.928 1.00 39.00 202 HIS A C 1
ATOM 1599 O O . HIS A 1 202 ? -4.208 21.535 19.239 1.00 39.00 202 HIS A O 1
ATOM 1605 N N . LYS A 1 203 ? -6.443 21.291 19.588 1.00 41.38 203 LYS A N 1
ATOM 1606 C CA . LYS A 1 203 ? -7.046 22.218 18.610 1.00 41.38 203 LYS A CA 1
ATOM 1607 C C . LYS A 1 203 ? -6.409 22.262 17.218 1.00 41.38 203 LYS A C 1
ATOM 1609 O O . LYS A 1 203 ? -5.675 23.204 16.962 1.00 41.38 203 LYS A O 1
ATOM 1614 N N . VAL A 1 204 ? -6.858 21.412 16.289 1.00 41.03 204 VAL A N 1
ATOM 1615 C CA . VAL A 1 204 ? -7.502 21.897 15.051 1.00 41.03 204 VAL A CA 1
ATOM 1616 C C . VAL A 1 204 ? -8.510 20.851 14.537 1.00 41.03 204 VAL A C 1
ATOM 1618 O O . VAL A 1 204 ? -8.284 19.659 14.677 1.00 41.03 204 VAL A O 1
ATOM 1621 N N . GLN A 1 205 ? -9.602 21.341 13.933 1.00 50.12 205 GLN A N 1
ATOM 1622 C CA . GLN A 1 205 ? -10.666 20.617 13.214 1.00 50.12 205 GLN A CA 1
ATOM 1623 C C . GLN A 1 205 ? -11.846 20.084 14.050 1.00 50.12 205 GLN A C 1
ATOM 1625 O O . GLN A 1 205 ? -12.199 18.913 14.029 1.00 50.12 205 GLN A O 1
ATOM 1630 N N . TRP A 1 206 ? -12.515 21.016 14.732 1.00 55.12 206 TRP A N 1
ATOM 1631 C CA . TRP A 1 206 ? -13.679 20.755 15.584 1.00 55.12 206 TRP A CA 1
ATOM 1632 C C . TRP A 1 206 ? -15.042 20.807 14.873 1.00 55.12 206 TRP A C 1
ATOM 1634 O O . TRP A 1 206 ? -16.009 20.283 15.403 1.00 55.12 206 TRP A O 1
ATOM 1644 N N . GLY A 1 207 ? -15.155 21.368 13.662 1.00 65.94 207 GLY A N 1
ATOM 1645 C CA . GLY A 1 207 ? -16.473 21.669 13.075 1.00 65.94 207 GLY A CA 1
ATOM 1646 C C . GLY A 1 207 ? -17.404 20.457 12.914 1.00 65.94 207 GLY A C 1
ATOM 1647 O O . GLY A 1 207 ? -18.557 20.506 13.324 1.00 65.94 207 GLY A O 1
ATOM 1648 N N . TYR A 1 208 ? -16.915 19.351 12.348 1.00 70.44 208 TYR A N 1
ATOM 1649 C CA . TYR A 1 208 ? -17.755 18.170 12.098 1.00 70.44 208 TYR A CA 1
ATOM 1650 C C . TYR A 1 208 ? -18.021 17.345 13.362 1.00 70.44 208 TYR A C 1
ATOM 1652 O O . TYR A 1 208 ? -19.115 16.808 13.514 1.00 70.44 208 TYR A O 1
ATOM 1660 N N . ILE A 1 209 ? -17.044 17.277 14.271 1.00 74.69 209 ILE A N 1
ATOM 1661 C CA . ILE A 1 209 ? -17.166 16.558 15.544 1.00 74.69 209 ILE A CA 1
ATOM 1662 C C . ILE A 1 209 ? -18.131 17.302 16.471 1.00 74.69 209 ILE A C 1
ATOM 1664 O O . ILE A 1 209 ? -19.051 16.684 16.992 1.00 74.69 209 ILE A O 1
ATOM 1668 N N . GLU A 1 210 ? -18.008 18.628 16.597 1.00 75.81 210 GLU A N 1
ATOM 1669 C CA . GLU A 1 210 ? -18.940 19.453 17.379 1.00 75.81 210 GLU A CA 1
ATOM 1670 C C . GLU A 1 210 ? -20.369 19.363 16.842 1.00 75.81 210 GLU A C 1
ATOM 1672 O O . GLU A 1 210 ? -21.307 19.217 17.625 1.00 75.81 210 GLU A O 1
ATOM 1677 N N . CYS A 1 211 ? -20.548 19.417 15.516 1.00 82.00 211 CYS A N 1
ATOM 1678 C CA . CYS A 1 211 ? -21.862 19.218 14.906 1.00 82.00 211 CYS A CA 1
ATOM 1679 C C . CYS A 1 211 ? -22.426 17.832 15.244 1.00 82.00 211 CYS A C 1
ATOM 1681 O O . CYS A 1 211 ? -23.562 17.743 15.696 1.00 82.00 211 CYS A O 1
ATOM 1683 N N . TYR A 1 212 ? -21.632 16.766 15.110 1.00 82.19 212 TYR A N 1
ATOM 1684 C CA . TYR A 1 212 ? -22.072 15.404 15.422 1.00 82.19 212 TYR A CA 1
ATOM 1685 C C . TYR A 1 212 ? -22.444 15.237 16.904 1.00 82.19 212 TYR A C 1
ATOM 1687 O O . TYR A 1 212 ? -23.503 14.703 17.228 1.00 82.19 212 TYR A O 1
ATOM 1695 N N . MET A 1 213 ? -21.623 15.762 17.815 1.00 89.75 213 MET A N 1
ATOM 1696 C CA . MET A 1 213 ? -21.920 15.772 19.250 1.00 89.75 213 MET A CA 1
ATOM 1697 C C . MET A 1 213 ? -23.222 16.519 19.548 1.00 89.75 213 MET A C 1
ATOM 1699 O O . MET A 1 213 ? -24.026 16.061 20.355 1.00 89.75 213 MET A O 1
ATOM 1703 N N . LYS A 1 214 ? -23.461 17.656 18.885 1.00 91.38 214 LYS A N 1
ATOM 1704 C CA . LYS A 1 214 ? -24.679 18.452 19.069 1.00 91.38 214 LYS A CA 1
ATOM 1705 C C . LYS A 1 214 ? -25.925 17.758 18.516 1.00 91.38 214 LYS A C 1
ATOM 1707 O O . LYS A 1 214 ? -26.972 17.817 19.156 1.00 91.38 214 LYS A O 1
ATOM 1712 N N . ASP A 1 215 ? -25.813 17.130 17.351 1.00 92.69 215 ASP A N 1
ATOM 1713 C CA . ASP A 1 215 ? -26.937 16.497 16.661 1.00 92.69 215 ASP A CA 1
ATOM 1714 C C . ASP A 1 215 ? -27.367 15.190 17.343 1.00 92.69 215 ASP A C 1
ATOM 1716 O O . ASP A 1 215 ? -28.560 14.890 17.397 1.00 92.69 215 ASP A O 1
ATOM 1720 N N . TYR A 1 216 ? -26.413 14.434 17.898 1.00 92.00 216 TYR A N 1
ATOM 1721 C CA . TYR A 1 216 ? -26.661 13.108 18.478 1.00 92.00 216 TYR A CA 1
ATOM 1722 C C . TYR A 1 216 ? -26.515 13.044 20.006 1.00 92.00 216 TYR A C 1
ATOM 1724 O O . TYR A 1 216 ? -26.863 12.029 20.604 1.00 92.00 216 TYR A O 1
ATOM 1732 N N . GLY A 1 217 ? -26.039 14.110 20.657 1.00 93.19 217 GLY A N 1
ATOM 1733 C CA . GLY A 1 217 ? -25.885 14.177 22.115 1.00 93.19 217 GLY A CA 1
ATOM 1734 C C . GLY A 1 217 ? -24.807 13.247 22.683 1.00 93.19 217 GLY A C 1
ATOM 1735 O O . GLY A 1 217 ? -24.917 12.837 23.837 1.00 93.19 217 GLY A O 1
ATOM 1736 N N . VAL A 1 218 ? -23.804 12.893 21.876 1.00 92.88 218 VAL A N 1
ATOM 1737 C CA . VAL A 1 218 ? -22.729 11.939 22.210 1.00 92.88 218 VAL A CA 1
ATOM 1738 C C . VAL A 1 218 ? -21.460 12.636 22.707 1.00 92.88 218 VAL A C 1
ATOM 1740 O O . VAL A 1 218 ? -21.289 13.846 22.521 1.00 92.88 218 VAL A O 1
ATOM 1743 N N . SER A 1 219 ? -20.553 11.872 23.323 1.00 90.06 219 SER A N 1
ATOM 1744 C CA . SER A 1 219 ? -19.235 12.371 23.731 1.00 90.06 219 SER A CA 1
ATOM 1745 C C . SER A 1 219 ? -18.313 12.627 22.530 1.00 90.06 219 SER A C 1
ATOM 1747 O O . SER A 1 219 ? -18.553 12.161 21.412 1.00 90.06 219 SER A O 1
ATOM 1749 N N . GLU A 1 220 ? -17.230 13.375 22.754 1.00 82.50 220 GLU A N 1
ATOM 1750 C CA . GLU A 1 220 ? -16.202 13.611 21.733 1.00 82.50 220 GLU A CA 1
ATOM 1751 C C . GLU A 1 220 ? -15.531 12.300 21.305 1.00 82.50 220 GLU A C 1
ATOM 1753 O O . GLU A 1 220 ? -15.310 12.070 20.118 1.00 82.50 220 GLU A O 1
ATOM 1758 N N . GLU A 1 221 ? -15.235 11.420 22.262 1.00 81.31 221 GLU A N 1
ATOM 1759 C CA . GLU A 1 221 ? -14.618 10.120 22.012 1.00 81.31 221 GLU A CA 1
ATOM 1760 C C . GLU A 1 221 ? -15.528 9.218 21.178 1.00 81.31 221 GLU A C 1
ATOM 1762 O O . GLU A 1 221 ? -15.055 8.581 20.237 1.00 81.31 221 GLU A O 1
ATOM 1767 N N . GLU A 1 222 ? -16.826 9.193 21.493 1.00 84.94 222 GLU A N 1
ATOM 1768 C CA . GLU A 1 222 ? -17.832 8.450 20.729 1.00 84.94 222 GLU A CA 1
ATOM 1769 C C . GLU A 1 222 ? -17.930 8.978 19.293 1.00 84.94 222 GLU A C 1
ATOM 1771 O O . GLU A 1 222 ? -17.865 8.200 18.341 1.00 84.94 222 GLU A O 1
ATOM 1776 N N . ALA A 1 223 ? -18.000 10.302 19.119 1.00 81.94 223 ALA A N 1
ATOM 1777 C CA . ALA A 1 223 ? -18.010 10.927 17.800 1.00 81.94 223 ALA A CA 1
ATOM 1778 C C . ALA A 1 223 ? -16.730 10.604 17.006 1.00 81.94 223 ALA A C 1
ATOM 1780 O O . ALA A 1 223 ? -16.796 10.215 15.839 1.00 81.94 223 ALA A O 1
ATOM 1781 N N . MET A 1 224 ? -15.559 10.722 17.635 1.00 77.50 224 MET A N 1
ATOM 1782 C CA . MET A 1 224 ? -14.263 10.432 17.018 1.00 77.50 224 MET A CA 1
ATOM 1783 C C . MET A 1 224 ? -14.157 8.970 16.571 1.00 77.50 224 MET A C 1
ATOM 1785 O O . MET A 1 224 ? -13.629 8.685 15.496 1.00 77.50 224 MET A O 1
ATOM 1789 N N . GLU A 1 225 ? -14.651 8.041 17.385 1.00 80.19 225 GLU A N 1
ATOM 1790 C CA . GLU A 1 225 ? -14.666 6.619 17.058 1.00 80.19 225 GLU A CA 1
ATOM 1791 C C . GLU A 1 225 ? -15.572 6.322 15.854 1.00 80.19 225 GLU A C 1
ATOM 1793 O O . GLU A 1 225 ? -15.178 5.583 14.952 1.00 80.19 225 GLU A O 1
ATOM 1798 N N . GLU A 1 226 ? -16.740 6.962 15.763 1.00 82.25 226 GLU A N 1
ATOM 1799 C CA . GLU A 1 226 ? -17.605 6.848 14.584 1.00 82.25 226 GLU A CA 1
ATOM 1800 C C . GLU A 1 226 ? -16.952 7.422 13.319 1.00 82.25 226 GLU A C 1
ATOM 1802 O O . GLU A 1 226 ? -16.972 6.782 12.264 1.00 82.25 226 GLU A O 1
ATOM 1807 N N . PHE A 1 227 ? -16.280 8.575 13.402 1.00 80.38 227 PHE A N 1
ATOM 1808 C CA . PHE A 1 227 ? -15.551 9.127 12.254 1.00 80.38 227 PHE A CA 1
ATOM 1809 C C . PHE A 1 227 ? -14.389 8.237 11.799 1.00 80.38 227 PHE A C 1
ATOM 1811 O O . PHE A 1 227 ? -14.181 8.087 10.592 1.00 80.38 227 PHE A O 1
ATOM 1818 N N . LYS A 1 228 ? -13.664 7.596 12.726 1.00 79.00 228 LYS A N 1
ATOM 1819 C CA . LYS A 1 228 ? -12.645 6.595 12.370 1.00 79.00 228 LYS A CA 1
ATOM 1820 C C . LYS A 1 228 ? -13.262 5.423 11.618 1.00 79.00 228 LYS A C 1
ATOM 1822 O O . LYS A 1 228 ? -12.763 5.072 10.552 1.00 79.00 228 LYS A O 1
ATOM 1827 N N . LYS A 1 229 ? -14.382 4.873 12.099 1.00 81.44 229 LYS A N 1
ATOM 1828 C CA . LYS A 1 229 ? -15.102 3.795 11.398 1.00 81.44 229 LYS A CA 1
ATOM 1829 C C . LYS A 1 229 ? -15.544 4.223 10.002 1.00 81.44 229 LYS A C 1
ATOM 1831 O O . LYS A 1 229 ? -15.430 3.438 9.062 1.00 81.44 229 LYS A O 1
ATOM 1836 N N . ILE A 1 230 ? -16.038 5.452 9.838 1.00 81.44 230 ILE A N 1
ATOM 1837 C CA . ILE A 1 230 ? -16.408 6.002 8.524 1.00 81.44 230 ILE A CA 1
ATOM 1838 C C . ILE A 1 230 ? -15.183 6.050 7.602 1.00 81.44 230 ILE A C 1
ATOM 1840 O O . ILE A 1 230 ? -15.262 5.576 6.469 1.00 81.44 230 ILE A O 1
ATOM 1844 N N . ALA A 1 231 ? -14.049 6.566 8.083 1.00 80.62 231 ALA A N 1
ATOM 1845 C CA . ALA A 1 231 ? -12.813 6.646 7.307 1.00 80.62 231 ALA A CA 1
ATOM 1846 C C . ALA A 1 231 ? -12.275 5.257 6.922 1.00 80.62 231 ALA A C 1
ATOM 1848 O O . ALA A 1 231 ? -11.925 5.029 5.765 1.00 80.62 231 ALA A O 1
ATOM 1849 N N . GLU A 1 232 ? -12.266 4.305 7.856 1.00 82.25 232 GLU A N 1
ATOM 1850 C CA . GLU A 1 232 ? -11.849 2.924 7.598 1.00 82.25 232 GLU A CA 1
ATOM 1851 C C . GLU A 1 232 ? -12.752 2.223 6.581 1.00 82.25 232 GLU A C 1
ATOM 1853 O O . GLU A 1 232 ? -12.267 1.533 5.684 1.00 82.25 232 GLU A O 1
ATOM 1858 N N . ASN A 1 233 ? -14.068 2.412 6.694 1.00 84.56 233 ASN A N 1
ATOM 1859 C CA . ASN A 1 233 ? -15.033 1.879 5.740 1.00 84.56 233 ASN A CA 1
ATOM 1860 C C . ASN A 1 233 ? -14.833 2.480 4.344 1.00 84.56 233 ASN A C 1
ATOM 1862 O O . ASN A 1 233 ? -14.771 1.733 3.371 1.00 84.56 233 ASN A O 1
ATOM 1866 N N . ALA A 1 234 ? -14.657 3.800 4.248 1.00 85.94 234 ALA A N 1
ATOM 1867 C CA . ALA A 1 234 ? -14.372 4.470 2.982 1.00 85.94 234 ALA A CA 1
ATOM 1868 C C . ALA A 1 234 ? -13.051 3.983 2.362 1.00 85.94 234 ALA A C 1
ATOM 1870 O O . ALA A 1 234 ? -12.954 3.813 1.148 1.00 85.94 234 ALA A O 1
ATOM 1871 N N . TRP A 1 235 ? -12.037 3.704 3.185 1.00 85.88 235 TRP A N 1
ATOM 1872 C CA . TRP A 1 235 ? -10.777 3.129 2.720 1.00 85.88 235 TRP A CA 1
ATOM 1873 C C . TRP A 1 235 ? -10.951 1.709 2.161 1.00 85.88 235 TRP A C 1
ATOM 1875 O O . TRP A 1 235 ? -10.419 1.398 1.094 1.00 85.88 235 TRP A O 1
ATOM 1885 N N . LYS A 1 236 ? -11.747 0.862 2.831 1.00 87.06 236 LYS A N 1
ATOM 1886 C CA . LYS A 1 236 ? -12.127 -0.468 2.319 1.00 87.06 236 LYS A CA 1
ATOM 1887 C C . LYS A 1 236 ? -12.849 -0.368 0.975 1.00 87.06 236 LYS A C 1
ATOM 1889 O O . LYS A 1 236 ? -12.539 -1.153 0.084 1.00 87.06 236 LYS A O 1
ATOM 1894 N N . ASP A 1 237 ? -13.748 0.604 0.821 1.00 89.56 237 ASP A N 1
ATOM 1895 C CA . ASP A 1 237 ? -14.481 0.840 -0.429 1.00 89.56 237 ASP A CA 1
ATOM 1896 C C . ASP A 1 237 ? -13.530 1.244 -1.569 1.00 89.56 237 ASP A C 1
ATOM 1898 O O . ASP A 1 237 ? -13.588 0.671 -2.655 1.00 89.56 237 ASP A O 1
ATOM 1902 N N . ILE A 1 238 ? -12.581 2.155 -1.312 1.00 85.81 238 ILE A N 1
ATOM 1903 C CA . ILE A 1 238 ? -11.540 2.534 -2.286 1.00 85.81 238 ILE A CA 1
ATOM 1904 C C . ILE A 1 238 ? -10.720 1.311 -2.716 1.00 85.81 238 ILE A C 1
ATOM 1906 O O . ILE A 1 238 ? -10.508 1.096 -3.911 1.00 85.81 238 ILE A O 1
ATOM 1910 N N . ASN A 1 239 ? -10.266 0.498 -1.756 1.00 88.62 239 ASN A N 1
ATOM 1911 C CA . ASN A 1 239 ? -9.500 -0.714 -2.050 1.00 88.62 239 ASN A CA 1
ATOM 1912 C C . ASN A 1 239 ? -10.307 -1.708 -2.894 1.00 88.62 239 ASN A C 1
ATOM 1914 O O . ASN A 1 239 ? -9.749 -2.346 -3.786 1.00 88.62 239 ASN A O 1
ATOM 1918 N N . GLU A 1 240 ? -11.608 -1.834 -2.626 1.00 90.50 240 GLU A N 1
ATOM 1919 C CA . GLU A 1 240 ? -12.501 -2.734 -3.352 1.00 90.50 240 GLU A CA 1
ATOM 1920 C C . GLU A 1 240 ? -12.631 -2.326 -4.823 1.00 90.50 240 GLU A C 1
ATOM 1922 O O . GLU A 1 240 ? -12.459 -3.153 -5.721 1.00 90.50 240 GLU A O 1
ATOM 1927 N N . GLU A 1 241 ? -12.820 -1.034 -5.087 1.00 87.38 241 GLU A N 1
ATOM 1928 C CA . GLU A 1 241 ? -12.853 -0.495 -6.450 1.00 87.38 241 GLU A CA 1
ATOM 1929 C C . GLU A 1 241 ? -11.499 -0.634 -7.170 1.00 87.38 241 GLU A C 1
ATOM 1931 O O . GLU A 1 241 ? -11.445 -0.842 -8.384 1.00 87.38 241 GLU A O 1
ATOM 1936 N N . CYS A 1 242 ? -10.379 -0.605 -6.438 1.00 86.06 242 CYS A N 1
ATOM 1937 C CA . CYS A 1 242 ? -9.056 -0.855 -7.011 1.00 86.06 242 CYS A CA 1
ATOM 1938 C C . CYS A 1 242 ? -8.842 -2.299 -7.493 1.00 86.06 242 CYS A C 1
ATOM 1940 O O . CYS A 1 242 ? -7.962 -2.510 -8.330 1.00 86.06 242 CYS A O 1
ATOM 1942 N N . VAL A 1 243 ? -9.617 -3.281 -7.026 1.00 86.56 243 VAL A N 1
ATOM 1943 C CA . VAL A 1 243 ? -9.447 -4.701 -7.402 1.00 86.56 243 VAL A CA 1
ATOM 1944 C C . VAL A 1 243 ? -10.593 -5.278 -8.240 1.00 86.56 243 VAL A C 1
ATOM 1946 O O . VAL A 1 243 ? -10.436 -6.368 -8.791 1.00 86.56 243 VAL A O 1
ATOM 1949 N N . LYS A 1 244 ? -11.720 -4.568 -8.374 1.00 83.25 244 LYS A N 1
ATOM 1950 C CA . LYS A 1 244 ? -12.838 -4.943 -9.259 1.00 83.25 244 LYS A CA 1
ATOM 1951 C C . LYS A 1 244 ? -12.494 -4.785 -10.744 1.00 83.25 244 LYS A C 1
ATOM 1953 O O . LYS A 1 244 ? -11.543 -4.093 -11.110 1.00 83.25 244 LYS A O 1
ATOM 1958 N N . GLU A 1 245 ? -13.282 -5.435 -11.604 1.00 69.50 245 GLU A N 1
ATOM 1959 C CA . GLU A 1 245 ? -13.229 -5.243 -13.058 1.00 69.50 245 GLU A CA 1
ATOM 1960 C C . GLU A 1 245 ? -13.569 -3.786 -13.398 1.00 69.50 245 GLU A C 1
ATOM 1962 O O . GLU A 1 245 ? -14.559 -3.236 -12.914 1.00 69.50 245 GLU A O 1
ATOM 1967 N N . LYS A 1 246 ? -12.694 -3.124 -14.163 1.00 67.69 246 LYS A N 1
ATOM 1968 C CA . LYS A 1 246 ? -12.627 -1.660 -14.164 1.00 67.69 246 LYS A CA 1
ATOM 1969 C C . LYS A 1 246 ? -13.249 -1.028 -15.399 1.00 67.69 246 LYS A C 1
ATOM 1971 O O . LYS A 1 246 ? -12.908 -1.383 -16.522 1.00 67.69 246 LYS A O 1
ATOM 1976 N N . SER A 1 247 ? -14.032 0.026 -15.178 1.00 71.00 247 SER A N 1
ATOM 1977 C CA . SER A 1 247 ? -14.391 1.020 -16.201 1.00 71.00 247 SER A CA 1
ATOM 1978 C C . SER A 1 247 ? -13.339 2.132 -16.358 1.00 71.00 247 SER A C 1
ATOM 1980 O O . SER A 1 247 ? -13.368 2.877 -17.336 1.00 71.00 247 SER A O 1
ATOM 1982 N N . VAL A 1 248 ? -12.406 2.255 -15.404 1.00 76.06 248 VAL A N 1
ATOM 1983 C CA . VAL A 1 248 ? -11.414 3.340 -15.301 1.00 76.06 248 VAL A CA 1
ATOM 1984 C C . VAL A 1 248 ? -10.002 2.767 -15.120 1.00 76.06 248 VAL A C 1
ATOM 1986 O O . VAL A 1 248 ? -9.812 1.758 -14.445 1.00 76.06 248 VAL A O 1
ATOM 1989 N N . SER A 1 249 ? -8.982 3.403 -15.707 1.00 83.00 249 SER A N 1
ATOM 1990 C CA . SER A 1 249 ? -7.598 2.917 -15.618 1.00 83.00 249 SER A CA 1
ATOM 1991 C C . SER A 1 249 ? -7.019 3.008 -14.198 1.00 83.00 249 SER A C 1
ATOM 1993 O O . SER A 1 249 ? -7.322 3.924 -13.427 1.00 83.00 249 SER A O 1
ATOM 1995 N N . MET A 1 250 ? -6.105 2.087 -13.869 1.00 80.56 250 MET A N 1
ATOM 1996 C CA . MET A 1 250 ? -5.384 2.103 -12.588 1.00 80.56 250 MET A CA 1
ATOM 1997 C C . MET A 1 250 ? -4.580 3.384 -12.361 1.00 80.56 250 MET A C 1
ATOM 1999 O O . MET A 1 250 ? -4.406 3.794 -11.219 1.00 80.56 250 MET A O 1
ATOM 2003 N N . GLU A 1 251 ? -4.126 4.053 -13.419 1.00 78.31 251 GLU A N 1
ATOM 2004 C CA . GLU A 1 251 ? -3.420 5.335 -13.315 1.00 78.31 251 GLU A CA 1
ATOM 2005 C C . GLU A 1 251 ? -4.279 6.425 -12.664 1.00 78.31 251 GLU A C 1
ATOM 2007 O O . GLU A 1 251 ? -3.779 7.227 -11.874 1.00 78.31 251 GLU A O 1
ATOM 2012 N N . VAL A 1 252 ? -5.579 6.459 -12.974 1.00 83.19 252 VAL A N 1
ATOM 2013 C CA . VAL A 1 252 ? -6.513 7.426 -12.385 1.00 83.19 252 VAL A CA 1
ATOM 2014 C C . VAL A 1 252 ? -6.798 7.058 -10.933 1.00 83.19 252 VAL A C 1
ATOM 2016 O O . VAL A 1 252 ? -6.701 7.917 -10.058 1.00 83.19 252 VAL A O 1
ATOM 2019 N N . LEU A 1 253 ? -7.068 5.779 -10.655 1.00 80.81 253 LEU A N 1
ATOM 2020 C CA . LEU A 1 253 ? -7.319 5.296 -9.293 1.00 80.81 253 LEU A CA 1
ATOM 2021 C C . LEU A 1 253 ? -6.117 5.533 -8.371 1.00 80.81 253 LEU A C 1
ATOM 2023 O O . LEU A 1 253 ? -6.289 6.024 -7.257 1.00 80.81 253 LEU A O 1
ATOM 2027 N N . LYS A 1 254 ? -4.889 5.299 -8.857 1.00 79.56 254 LYS A N 1
ATOM 2028 C CA . LYS A 1 254 ? -3.650 5.590 -8.118 1.00 79.56 254 LYS A CA 1
ATOM 2029 C C . LYS A 1 254 ? -3.591 7.051 -7.669 1.00 79.56 254 LYS A C 1
ATOM 2031 O O . LYS A 1 254 ? -3.144 7.312 -6.559 1.00 79.56 254 LYS A O 1
ATOM 2036 N N . ARG A 1 255 ? -4.071 8.013 -8.470 1.00 81.75 255 ARG A N 1
ATOM 2037 C CA . ARG A 1 255 ? -4.111 9.434 -8.067 1.00 81.75 255 ARG A CA 1
ATOM 2038 C C . ARG A 1 255 ? -5.087 9.686 -6.923 1.00 81.75 255 ARG A C 1
ATOM 2040 O O . ARG A 1 255 ? -4.737 10.426 -6.009 1.00 81.75 255 ARG A O 1
ATOM 2047 N N . VAL A 1 256 ? -6.265 9.063 -6.959 1.00 80.56 256 VAL A N 1
ATOM 2048 C CA . VAL A 1 256 ? -7.264 9.167 -5.883 1.00 80.56 256 VAL A CA 1
ATOM 2049 C C . VAL A 1 256 ? -6.706 8.578 -4.590 1.00 80.56 256 VAL A C 1
ATOM 2051 O O . VAL A 1 256 ? -6.651 9.275 -3.584 1.00 80.56 256 VAL A O 1
ATOM 2054 N N . VAL A 1 257 ? -6.185 7.349 -4.642 1.00 78.31 257 VAL A N 1
ATOM 2055 C CA . VAL A 1 257 ? -5.563 6.670 -3.491 1.00 78.31 257 VAL A CA 1
ATOM 2056 C C . VAL A 1 257 ? -4.416 7.499 -2.907 1.00 78.31 257 VAL A C 1
ATOM 2058 O O . VAL A 1 257 ? -4.316 7.671 -1.695 1.00 78.31 257 VAL A O 1
ATOM 2061 N N . ASN A 1 258 ? -3.551 8.035 -3.767 1.00 77.56 258 ASN A N 1
ATOM 2062 C CA . ASN A 1 258 ? -2.416 8.855 -3.355 1.00 77.56 258 ASN A CA 1
ATOM 2063 C C . ASN A 1 258 ? -2.847 10.163 -2.685 1.00 77.56 258 ASN A C 1
ATOM 2065 O O . ASN A 1 258 ? -2.217 10.583 -1.716 1.00 77.56 258 ASN A O 1
ATOM 2069 N N . LEU A 1 259 ? -3.915 10.795 -3.176 1.00 76.12 259 LEU A N 1
ATOM 2070 C CA . LEU A 1 259 ? -4.487 11.974 -2.537 1.00 76.12 259 LEU A CA 1
ATOM 2071 C C . LEU A 1 259 ? -5.080 11.619 -1.170 1.00 76.12 259 LEU A C 1
ATOM 2073 O O . LEU A 1 259 ? -4.804 12.316 -0.200 1.00 76.12 259 LEU A O 1
ATOM 2077 N N . SER A 1 260 ? -5.831 10.521 -1.069 1.00 74.12 260 SER A N 1
ATOM 2078 C CA . SER A 1 260 ? -6.384 10.050 0.205 1.00 74.12 260 SER A CA 1
ATOM 2079 C C . SER A 1 260 ? -5.287 9.804 1.246 1.00 74.12 260 SER A C 1
ATOM 2081 O O . SER A 1 260 ? -5.382 10.329 2.352 1.00 74.12 260 SER A O 1
ATOM 2083 N N . ARG A 1 261 ? -4.206 9.103 0.877 1.00 76.19 261 ARG A N 1
ATOM 2084 C CA . ARG A 1 261 ? -3.039 8.882 1.755 1.00 76.19 261 ARG A CA 1
ATOM 2085 C C . ARG A 1 261 ? -2.374 10.183 2.178 1.00 76.19 261 ARG A C 1
ATOM 2087 O O . ARG A 1 261 ? -2.093 10.379 3.350 1.00 76.19 261 ARG A O 1
ATOM 2094 N N . LEU A 1 262 ? -2.155 11.105 1.238 1.00 73.94 262 LEU A N 1
ATOM 2095 C CA . LEU A 1 262 ? -1.588 12.415 1.559 1.00 73.94 262 LEU A CA 1
ATOM 2096 C C . LEU A 1 262 ? -2.437 13.135 2.615 1.00 73.94 262 LEU A C 1
ATOM 2098 O O . LEU A 1 262 ? -1.897 13.693 3.566 1.00 73.94 262 LEU A O 1
ATOM 2102 N N . MET A 1 263 ? -3.760 13.112 2.462 1.00 68.50 263 MET A N 1
ATOM 2103 C CA . MET A 1 263 ? -4.657 13.795 3.388 1.00 68.50 263 MET A CA 1
ATOM 2104 C C . MET A 1 263 ? -4.639 13.152 4.778 1.00 68.50 263 MET A C 1
ATOM 2106 O O . MET A 1 263 ? -4.507 13.868 5.768 1.00 68.50 263 MET A O 1
ATOM 2110 N N . ILE A 1 264 ? -4.713 11.822 4.848 1.00 66.62 264 ILE A N 1
ATOM 2111 C CA . ILE A 1 264 ? -4.807 11.069 6.107 1.00 66.62 264 ILE A CA 1
ATOM 2112 C C . ILE A 1 264 ? -3.457 11.030 6.842 1.00 66.62 264 ILE A C 1
ATOM 2114 O O . ILE A 1 264 ? -3.379 11.384 8.017 1.00 66.62 264 ILE A O 1
ATOM 2118 N N . ASP A 1 265 ? -2.385 10.651 6.145 1.00 68.81 265 ASP A N 1
ATOM 2119 C CA . ASP A 1 265 ? -1.107 10.287 6.770 1.00 68.81 265 ASP A CA 1
ATOM 2120 C C . ASP A 1 265 ? -0.122 11.463 6.871 1.00 68.81 265 ASP A C 1
ATOM 2122 O O . ASP A 1 265 ? 0.842 11.412 7.641 1.00 68.81 265 ASP A O 1
ATOM 2126 N N . VAL A 1 266 ? -0.355 12.544 6.113 1.00 69.56 266 VAL A N 1
ATOM 2127 C CA . VAL A 1 266 ? 0.489 13.753 6.132 1.00 69.56 266 VAL A CA 1
ATOM 2128 C C . VAL A 1 266 ? -0.274 14.948 6.638 1.00 69.56 266 VAL A C 1
ATOM 2130 O O . VAL A 1 266 ? 0.058 15.489 7.685 1.00 69.56 266 VAL A O 1
ATOM 2133 N N . VAL A 1 267 ? -1.247 15.405 5.853 1.00 69.31 267 VAL A N 1
ATOM 2134 C CA . VAL A 1 267 ? -1.803 16.751 5.989 1.00 69.31 267 VAL A CA 1
ATOM 2135 C C . VAL A 1 267 ? -2.534 16.885 7.312 1.00 69.31 267 VAL A C 1
ATOM 2137 O O . VAL A 1 267 ? -2.349 17.888 7.995 1.00 69.31 267 VAL A O 1
ATOM 2140 N N . TYR A 1 268 ? -3.294 15.855 7.687 1.00 67.75 268 TYR A N 1
ATOM 2141 C CA . TYR A 1 268 ? -4.060 15.822 8.928 1.00 67.75 268 TYR A CA 1
ATOM 2142 C C . TYR A 1 268 ? -3.466 14.912 10.005 1.00 67.75 268 TYR A C 1
ATOM 2144 O O . TYR A 1 268 ? -4.139 14.532 10.968 1.00 67.75 268 TYR A O 1
ATOM 2152 N N . LYS A 1 269 ? -2.177 14.573 9.873 1.00 66.94 269 LYS A N 1
ATOM 2153 C CA . LYS A 1 269 ? -1.497 13.674 10.805 1.00 66.94 269 LYS A CA 1
ATOM 2154 C C . LYS A 1 269 ? -1.584 14.209 12.239 1.00 66.94 269 LYS A C 1
ATOM 2156 O O . LYS A 1 269 ? -1.389 15.397 12.488 1.00 66.94 269 LYS A O 1
ATOM 2161 N N . HIS A 1 270 ? -1.831 13.317 13.200 1.00 64.19 270 HIS A N 1
ATOM 2162 C CA . HIS A 1 270 ? -1.950 13.643 14.631 1.00 64.19 270 HIS A CA 1
ATOM 2163 C C . HIS A 1 270 ? -3.030 14.695 14.952 1.00 64.19 270 HIS A C 1
ATOM 2165 O O . HIS A 1 270 ? -2.854 15.476 15.888 1.00 64.19 270 HIS A O 1
ATOM 2171 N N . ASN A 1 271 ? -4.124 14.732 14.180 1.00 63.16 271 ASN A N 1
ATOM 2172 C CA . ASN A 1 271 ? -5.197 15.727 14.310 1.00 63.16 271 ASN A CA 1
ATOM 2173 C C . ASN A 1 271 ? -4.680 17.175 14.196 1.00 63.16 271 ASN A C 1
ATOM 2175 O O . ASN A 1 271 ? -5.206 18.093 14.827 1.00 63.16 271 ASN A O 1
ATOM 2179 N N . GLN A 1 272 ? -3.605 17.382 13.431 1.00 65.88 272 GLN A N 1
ATOM 2180 C CA . GLN A 1 272 ? -3.084 18.710 13.121 1.00 65.88 272 GLN A CA 1
ATOM 2181 C C . GLN A 1 272 ? -3.661 19.177 11.793 1.00 65.88 272 GLN A C 1
ATOM 2183 O O . GLN A 1 272 ? -3.703 18.415 10.843 1.00 65.88 272 GLN A O 1
ATOM 2188 N N . ASP A 1 273 ? -4.040 20.444 11.679 1.00 70.75 273 ASP A N 1
ATOM 2189 C CA . ASP A 1 273 ? -4.404 21.019 10.382 1.00 70.75 273 ASP A CA 1
ATOM 2190 C C . ASP A 1 273 ? -3.151 21.512 9.660 1.00 70.75 273 ASP A C 1
ATOM 2192 O O . ASP A 1 273 ? -2.849 22.707 9.632 1.00 70.75 273 ASP A O 1
ATOM 2196 N N . GLY A 1 274 ? -2.398 20.563 9.102 1.00 73.31 274 GLY A N 1
ATOM 2197 C CA . GLY A 1 274 ? -1.207 20.837 8.305 1.00 73.31 274 GLY A CA 1
ATOM 2198 C C . GLY A 1 274 ? -1.514 21.457 6.940 1.00 73.31 274 GLY A C 1
ATOM 2199 O O . GLY A 1 274 ? -0.580 21.858 6.248 1.00 73.31 274 GLY A O 1
ATOM 2200 N N . TYR A 1 275 ? -2.792 21.552 6.549 1.00 71.75 275 TYR A N 1
ATOM 2201 C CA . TYR A 1 275 ? -3.215 22.261 5.341 1.00 71.75 275 TYR A CA 1
ATOM 2202 C C . TYR A 1 275 ? -3.274 23.771 5.583 1.00 71.75 275 TYR A C 1
ATOM 2204 O O . TYR A 1 275 ? -2.620 24.540 4.880 1.00 71.75 275 TYR A O 1
ATOM 2212 N N . THR A 1 276 ? -4.034 24.195 6.596 1.00 74.62 276 THR A N 1
ATOM 2213 C CA . THR A 1 276 ? -4.202 25.615 6.937 1.00 74.62 276 THR A CA 1
ATOM 2214 C C . THR A 1 276 ? -2.987 26.163 7.690 1.00 74.62 276 THR A C 1
ATOM 2216 O O . THR A 1 276 ? -2.657 27.336 7.531 1.00 74.62 276 THR A O 1
ATOM 2219 N N . HIS A 1 277 ? -2.289 25.320 8.465 1.00 78.69 277 HIS A N 1
ATOM 2220 C CA . HIS A 1 277 ? -1.085 25.674 9.230 1.00 78.69 277 HIS A CA 1
ATOM 2221 C C . HIS A 1 277 ? 0.129 24.851 8.753 1.00 78.69 277 HIS A C 1
ATOM 2223 O O . HIS A 1 277 ? 0.601 23.939 9.448 1.00 78.69 277 HIS A O 1
ATOM 2229 N N . PRO A 1 278 ? 0.643 25.122 7.540 1.00 78.25 278 PRO A N 1
ATOM 2230 C CA . PRO A 1 278 ? 1.632 24.271 6.887 1.00 78.25 278 PRO A CA 1
ATOM 2231 C C . PRO A 1 278 ? 3.009 24.299 7.552 1.00 78.25 278 PRO A C 1
ATOM 2233 O O . PRO A 1 278 ? 3.836 23.439 7.257 1.00 78.25 278 PRO A O 1
ATOM 2236 N N . GLU A 1 279 ? 3.295 25.251 8.441 1.00 79.31 279 GLU A N 1
ATOM 2237 C CA . GLU A 1 279 ? 4.628 25.497 8.999 1.00 79.31 279 GLU A CA 1
ATOM 2238 C C . GLU A 1 279 ? 5.219 24.276 9.707 1.00 79.31 279 GLU A C 1
ATOM 2240 O O . GLU A 1 279 ? 6.431 24.069 9.659 1.00 79.31 279 GLU A O 1
ATOM 2245 N N . LYS A 1 280 ? 4.369 23.475 10.357 1.00 69.38 280 LYS A N 1
ATOM 2246 C CA . LYS A 1 280 ? 4.797 22.333 11.176 1.00 69.38 280 LYS A CA 1
ATOM 2247 C C . LYS A 1 280 ? 4.920 21.029 10.396 1.00 69.38 280 LYS A C 1
ATOM 2249 O O . LYS A 1 280 ? 5.682 20.160 10.806 1.00 69.38 280 LYS A O 1
ATOM 2254 N N . VAL A 1 281 ? 4.169 20.886 9.305 1.00 70.56 281 VAL A N 1
ATOM 2255 C CA . VAL A 1 281 ? 3.987 19.594 8.629 1.00 70.56 281 VAL A CA 1
ATOM 2256 C C . VAL A 1 281 ? 4.305 19.704 7.145 1.00 70.56 281 VAL A C 1
ATOM 2258 O O . VAL A 1 281 ? 5.287 19.132 6.674 1.00 70.56 281 VAL A O 1
ATOM 2261 N N . LEU A 1 282 ? 3.510 20.468 6.397 1.00 76.56 282 LEU A N 1
ATOM 2262 C CA . LEU A 1 282 ? 3.580 20.471 4.939 1.00 76.56 282 LEU A CA 1
ATOM 2263 C C . LEU A 1 282 ? 4.781 21.261 4.398 1.00 76.56 282 LEU A C 1
ATOM 2265 O O . LEU A 1 282 ? 5.419 20.832 3.440 1.00 76.56 282 LEU A O 1
ATOM 2269 N N . LYS A 1 283 ? 5.140 22.386 5.025 1.00 79.25 283 LYS A N 1
ATOM 2270 C CA . LYS A 1 283 ? 6.239 23.256 4.584 1.00 79.25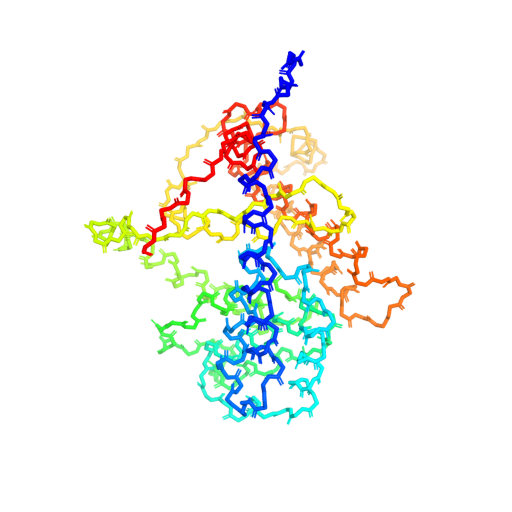 283 LYS A CA 1
ATOM 2271 C C . LYS A 1 283 ? 7.606 22.553 4.639 1.00 79.25 283 LYS A C 1
ATOM 2273 O O . LYS A 1 283 ? 8.267 22.553 3.605 1.00 79.25 283 LYS A O 1
ATOM 2278 N N . PRO A 1 284 ? 8.025 21.895 5.743 1.00 79.50 284 PRO A N 1
ATOM 2279 C CA . PRO A 1 284 ? 9.280 21.137 5.759 1.00 79.50 284 PRO A CA 1
ATOM 2280 C C . PRO A 1 284 ? 9.333 20.021 4.708 1.00 79.50 284 PRO A C 1
ATOM 2282 O O . PRO A 1 284 ? 10.388 19.764 4.134 1.00 79.50 284 PRO A O 1
ATOM 2285 N N . LEU A 1 285 ? 8.197 19.366 4.435 1.00 73.88 285 LEU A N 1
ATOM 2286 C CA . LEU A 1 285 ? 8.109 18.326 3.407 1.00 73.88 285 LEU A CA 1
ATOM 2287 C C . LEU A 1 285 ? 8.262 18.904 1.999 1.00 73.88 285 LEU A C 1
ATOM 2289 O O . LEU A 1 285 ? 9.028 18.363 1.211 1.00 73.88 285 LEU A O 1
ATOM 2293 N N . ILE A 1 286 ? 7.582 20.012 1.693 1.00 75.50 286 ILE A N 1
ATOM 2294 C CA . ILE A 1 286 ? 7.721 20.711 0.409 1.00 75.50 286 ILE A CA 1
ATOM 2295 C C . ILE A 1 286 ? 9.168 21.162 0.202 1.00 75.50 286 ILE A C 1
ATOM 2297 O O . ILE A 1 286 ? 9.712 20.947 -0.878 1.00 75.50 286 ILE A O 1
ATOM 2301 N N . THR A 1 287 ? 9.804 21.737 1.227 1.00 75.81 287 THR A N 1
ATOM 2302 C CA . THR A 1 287 ? 11.207 22.156 1.148 1.00 75.81 287 THR A CA 1
ATOM 2303 C C . THR A 1 287 ? 12.118 20.968 0.835 1.00 75.81 287 THR A C 1
ATOM 2305 O O . THR A 1 287 ? 12.822 21.001 -0.171 1.00 75.81 287 THR A O 1
ATOM 2308 N N . GLY A 1 288 ? 12.027 19.877 1.600 1.00 74.81 288 GLY A N 1
ATOM 2309 C CA . GLY A 1 288 ? 12.883 18.705 1.387 1.00 74.81 288 GLY A CA 1
ATOM 2310 C C . GLY A 1 288 ? 12.624 17.937 0.082 1.00 74.81 288 GLY A C 1
ATOM 2311 O O . GLY A 1 288 ? 13.485 17.179 -0.350 1.00 74.81 288 GLY A O 1
ATOM 2312 N N . LEU A 1 289 ? 11.447 18.094 -0.536 1.00 73.06 289 LEU A N 1
ATOM 2313 C CA . LEU A 1 289 ? 11.082 17.404 -1.781 1.00 73.06 289 LEU A CA 1
ATOM 2314 C C . LEU A 1 289 ? 11.326 18.239 -3.041 1.00 73.06 289 LEU A C 1
ATOM 2316 O O . LEU A 1 289 ? 11.631 17.674 -4.090 1.00 73.06 289 LEU A O 1
ATOM 2320 N N . LEU A 1 290 ? 11.113 19.555 -2.968 1.00 71.81 290 LEU A N 1
ATOM 2321 C CA . LEU A 1 290 ? 11.041 20.430 -4.144 1.00 71.81 290 LEU A CA 1
ATOM 2322 C C . LEU A 1 290 ? 12.062 21.572 -4.134 1.00 71.81 290 LEU A C 1
ATOM 2324 O O . LEU A 1 290 ? 12.238 22.212 -5.170 1.00 71.81 290 LEU A O 1
ATOM 2328 N N . VAL A 1 291 ? 12.697 21.857 -2.993 1.00 74.75 291 VAL A N 1
ATOM 2329 C CA . VAL A 1 291 ? 13.644 22.975 -2.846 1.00 74.75 291 VAL A CA 1
ATOM 2330 C C . VAL A 1 291 ? 15.062 22.461 -2.627 1.00 74.75 291 VAL A C 1
ATOM 2332 O O . VAL A 1 291 ? 15.975 22.881 -3.335 1.00 74.75 291 VAL A O 1
ATOM 2335 N N . ASP A 1 292 ? 15.244 21.537 -1.686 1.00 75.81 292 ASP A N 1
ATOM 2336 C CA . ASP A 1 292 ? 16.561 21.012 -1.342 1.00 75.81 292 ASP A CA 1
ATOM 2337 C C . ASP A 1 292 ? 17.041 20.007 -2.402 1.00 75.81 292 ASP A C 1
ATOM 2339 O O . ASP A 1 292 ? 16.343 19.055 -2.755 1.00 75.81 292 ASP A O 1
ATOM 2343 N N . SER A 1 293 ? 18.259 20.204 -2.914 1.00 68.44 293 SER A N 1
ATOM 2344 C CA . SER A 1 293 ? 18.917 19.253 -3.815 1.00 68.44 293 SER A CA 1
ATOM 2345 C C . SER A 1 293 ? 19.738 18.231 -3.033 1.00 68.44 293 SER A C 1
ATOM 2347 O O . SER A 1 293 ? 20.451 18.590 -2.096 1.00 68.44 293 SER A O 1
ATOM 2349 N N . PHE A 1 294 ? 19.728 16.973 -3.471 1.00 65.50 294 PHE A N 1
ATOM 2350 C CA . PHE A 1 294 ? 20.612 15.949 -2.919 1.00 65.50 294 PHE A CA 1
ATOM 2351 C C . PHE A 1 294 ? 22.037 16.113 -3.451 1.00 65.50 294 PHE A C 1
ATOM 2353 O O . PHE A 1 294 ? 22.250 16.220 -4.658 1.00 65.50 294 PHE A O 1
ATOM 2360 N N . SER A 1 295 ? 23.019 16.077 -2.552 1.00 69.88 295 SER A N 1
ATOM 2361 C CA . SER A 1 295 ? 24.425 15.965 -2.937 1.00 69.88 295 SER A CA 1
ATOM 2362 C C . SER A 1 295 ? 24.711 14.541 -3.404 1.00 69.88 295 SER A C 1
ATOM 2364 O O . SER A 1 295 ? 24.583 13.594 -2.627 1.00 69.88 295 SER A O 1
ATOM 2366 N N . ILE A 1 296 ? 25.120 14.385 -4.660 1.00 64.25 296 ILE A N 1
ATOM 2367 C CA . ILE A 1 296 ? 25.606 13.107 -5.183 1.00 64.25 296 ILE A CA 1
ATOM 2368 C C . ILE A 1 296 ? 27.081 12.995 -4.784 1.00 64.25 296 ILE A C 1
ATOM 2370 O O . ILE A 1 296 ? 27.919 13.760 -5.259 1.00 64.25 296 ILE A O 1
ATOM 2374 N N . GLN A 1 297 ? 27.402 12.083 -3.864 1.00 57.84 297 GLN A N 1
ATOM 2375 C CA . GLN A 1 297 ? 28.793 11.723 -3.594 1.00 57.84 297 GLN A CA 1
ATOM 2376 C C . GLN A 1 297 ? 29.217 10.669 -4.616 1.00 57.84 297 GLN A C 1
ATOM 2378 O O . GLN A 1 297 ? 28.845 9.503 -4.497 1.00 57.84 297 GLN A O 1
ATOM 2383 N N . ASN A 1 298 ? 29.967 11.089 -5.634 1.00 47.88 298 ASN A N 1
ATOM 2384 C CA . ASN A 1 298 ? 30.571 10.162 -6.586 1.00 47.88 298 ASN A CA 1
ATOM 2385 C C . ASN A 1 298 ? 31.626 9.324 -5.848 1.00 47.88 298 ASN A C 1
ATOM 2387 O O . ASN A 1 298 ? 32.523 9.884 -5.214 1.00 47.88 298 ASN A O 1
ATOM 2391 N N . SER A 1 299 ? 31.451 8.000 -5.880 1.00 39.66 299 SER A N 1
ATOM 2392 C CA . SER A 1 299 ? 32.370 7.004 -5.306 1.00 39.66 299 SER A CA 1
ATOM 2393 C C . SER A 1 299 ? 33.439 6.609 -6.312 1.00 39.66 299 SER A C 1
ATOM 2395 O O . SER A 1 299 ? 33.073 6.472 -7.501 1.00 39.66 299 SER A O 1
#

InterPro domains:
  IPR001906 Terpene synthase, N-terminal domain [PF01397] (14-158)
  IPR005630 Terpene synthase, metal-binding domain [PF03936] (207-237)
  IPR008930 Terpenoid cyclases/protein prenyltransferase alpha-alpha toroid [SSF48239] (2-160)
  IPR008949 Isoprenoid synthase domain superfamily [G3DSA:1.10.600.10] (5-37)
  IPR008949 Isoprenoid synthase domain superfamily [G3DSA:1.10.600.10] (193-294)
  IPR008949 Isoprenoid synthase domain superfamily [SSF48576] (203-295)
  IPR036965 Terpene synthase, N-terminal domain superfamily [G3DSA:1.50.10.130] (38-160)
  IPR050148 Terpene synthase-like [PTHR31225] (24-158)

Nearest PDB structures (foldseek):
  2j5c-assembly1_A  TM=7.980E-01  e=3.858E-06  Salvia fruticosa
  1n21-assembly1_A  TM=8.090E-01  e=2.507E-05  Salvia officinalis
  7e9r-assembly1_D  TM=5.867E-01  e=1.945E-06  Santalum album
  7e6w-assembly1_A  TM=5.808E-01  e=3.364E-06  Santalum album
  2j5c-assembly2_B  TM=5.552E-01  e=5.559E-06  Salvia fruticosa

Solvent-accessible surface area (backbone atoms only — not comparable to full-atom values): 18087 Å² total; per-residue (Å²): 139,88,79,78,87,73,82,75,88,73,61,66,69,62,52,52,52,52,50,54,52,50,54,54,51,50,52,52,51,50,50,63,70,71,45,89,71,82,53,60,61,62,53,52,51,51,53,51,50,37,42,53,52,58,58,34,84,82,41,50,71,61,49,53,52,49,52,52,49,56,64,72,63,55,69,62,81,79,57,88,50,56,34,52,49,21,44,52,54,33,54,39,40,77,74,31,43,75,71,72,72,70,78,53,56,85,54,30,46,98,88,64,45,70,47,86,82,64,83,52,95,20,36,67,34,33,32,61,28,24,74,62,36,39,84,89,44,61,64,31,58,48,36,34,52,54,27,48,58,52,50,60,70,46,37,72,62,53,74,71,56,63,88,75,63,92,76,82,84,79,88,66,86,77,75,88,78,82,88,80,87,64,82,44,65,63,74,78,65,55,79,80,55,75,66,71,70,97,71,80,90,79,89,49,83,56,70,68,51,54,49,48,22,67,76,69,73,50,51,70,66,58,41,51,51,51,52,48,51,51,52,53,50,52,50,17,51,53,37,40,64,46,35,46,92,69,96,66,60,67,74,60,51,51,49,55,55,41,48,52,47,45,46,57,71,49,34,37,36,93,58,34,51,17,73,88,48,26,77,84,48,45,46,60,50,48,40,64,60,77,66,56,78,83,84,81,78,87,128

Sequence (299 aa):
MGDLFTSVPIDNQVVEFYAQEIESLKEKVRRMIVSNNNNVAEKLKLIDSIERLGVSYHFEREIEAQILNLYNARSIFESDDLYTVALYFRLLRQHGHHISSGIFHKFTESDGKFKNSLRDKGLLSLYEAANLRTRGEGVLDEALTFATAHLESIAPHLSSLEGTSSACVGAAPATRHPKGGGPSMLHRKELCELSRLRRKEHKVQWGYIECYMKDYGVSEEEAMEEFKKIAENAWKDINEECVKEKSVSMEVLKRVVNLSRLMIDVVYKHNQDGYTHPEKVLKPLITGLLVDSFSIQNS

Organism: Sesamum radiatum (NCBI:txid300843)

Foldseek 3Di:
DDDDPDDDPDDVVVVVVVVVVVVVVLVVLLCVLQDPDPPLQVNLVSLVVCLLLLNCVSVVVSSLVSLVVLVVVPPCLPDPDLQSLLSNLLSNLLQQADDQLCSCQVQADPVLAGDPVNLDPNLVSLLSSLLLAAPPRVSSVRSVVVSLVSLQVCLVVVVVVVVPPPDDDDHDADDPDDDFRFDSNQVPPPSNCSHPDPDDDDDDDCPVLVVVCVVPVDDSVVSVVVVVVVLSNVSNVLSVQSRDDDPDDSRVSVVVVSVSCCVDCFCCNPNDNCPVVVPPTPVVVCCSHPPDDDDDDDD

pLDDT: mean 75.14, std 21.32, range [21.89, 97.56]

Radius of gyration: 21.56 Å; Cα contacts (8 Å, |Δi|>4): 235; chains: 1; bounding box: 59×58×44 Å

Mean predicted aligned error: 11.64 Å